Protein AF-A0AAE0S7K0-F1 (afdb_monomer_lite)

Radius of gyration: 27.23 Å; chains: 1; bounding box: 71×61×82 Å

Sequence (339 aa):
MVLPSYMATLKIGYHSNKATLKIGYHSNEAILRIGYHSNKATLKIGYHSNKATLKIVYHSNKPTIKIGYHSNKATIKIGYHSNKVTIKTGYHSNKATLKIGYHSNKATIKIGYHSNKATIKIGYHSNKATIKIGYHSNKATLKIVYHSNKPTIKIGYHSNKATIKIGYHSKKATIKTGYHSNKATLKIGYHSNKPTIKIGYHSNKATIKTGYHSNKATIKIGYHSNKATIKIGYHSNKATLRIGYHSNKATLKISYYSNKVTLRRSYHSNKTTLRRDYHSKKIPCKTGHHSNMIPKYTAKSQTSGLTVGKISLFIIITNFKTTIGDKPTEGIHKVYPPR

Structure (mmCIF, N/CA/C/O backbone):
data_AF-A0AAE0S7K0-F1
#
_entry.id   AF-A0AAE0S7K0-F1
#
loop_
_atom_site.group_PDB
_atom_site.id
_atom_site.type_symbol
_atom_site.label_atom_id
_atom_site.label_alt_id
_atom_site.label_comp_id
_atom_site.label_asym_id
_atom_site.label_entity_id
_atom_site.label_seq_id
_atom_site.pdbx_PDB_ins_code
_atom_site.Cartn_x
_atom_site.Cartn_y
_atom_site.Cartn_z
_atom_site.occupancy
_atom_site.B_iso_or_equiv
_atom_site.auth_seq_id
_atom_site.auth_comp_id
_atom_site.auth_asym_id
_atom_site.auth_atom_id
_atom_site.pdbx_PDB_model_num
ATOM 1 N N . MET A 1 1 ? -9.840 -4.133 36.678 1.00 22.72 1 MET A N 1
ATOM 2 C CA . MET A 1 1 ? -11.164 -3.667 37.140 1.00 22.72 1 MET A CA 1
ATOM 3 C C . MET A 1 1 ? -12.197 -4.261 36.192 1.00 22.72 1 MET A C 1
ATOM 5 O O . MET A 1 1 ? -12.302 -3.778 35.069 1.00 22.72 1 MET A O 1
ATOM 9 N N . VAL A 1 2 ? -12.875 -5.347 36.589 1.00 22.12 2 VAL A N 1
ATOM 10 C CA . VAL A 1 2 ? -13.682 -6.210 35.685 1.00 22.12 2 VAL A CA 1
ATOM 11 C C . VAL A 1 2 ? -12.840 -6.789 34.515 1.00 22.12 2 VAL A C 1
ATOM 13 O O . VAL A 1 2 ? -11.646 -6.501 34.401 1.00 22.12 2 VAL A O 1
ATOM 16 N N . LEU A 1 3 ? -13.434 -7.647 33.673 1.00 18.97 3 LEU A N 1
ATOM 17 C CA . LEU A 1 3 ? -12.827 -8.243 32.467 1.00 18.97 3 LEU A CA 1
ATOM 18 C C . LEU A 1 3 ? -12.903 -9.788 32.270 1.00 18.97 3 LEU A C 1
ATOM 20 O O . LEU A 1 3 ? -12.515 -10.216 31.180 1.00 18.97 3 LEU A O 1
ATOM 24 N N . PRO A 1 4 ? -13.410 -10.631 33.204 1.00 39.38 4 PRO A N 1
ATOM 25 C CA . PRO A 1 4 ? -13.596 -12.069 32.953 1.00 39.38 4 PRO A CA 1
ATOM 26 C C . PRO A 1 4 ? -12.265 -12.844 32.922 1.00 39.38 4 PRO A C 1
ATOM 28 O O . PRO A 1 4 ? -11.191 -12.266 33.076 1.00 39.38 4 PRO A O 1
ATOM 31 N N . SER A 1 5 ? -12.337 -14.164 32.713 1.00 44.47 5 SER A N 1
ATOM 32 C CA . SER A 1 5 ? -11.185 -15.076 32.739 1.00 44.47 5 SER A CA 1
ATOM 33 C C . SER A 1 5 ? -10.903 -15.658 31.351 1.00 44.47 5 SER A C 1
ATOM 35 O O . SER A 1 5 ? -11.742 -16.313 30.742 1.00 44.47 5 SER A O 1
ATOM 37 N N . TYR A 1 6 ? -9.773 -15.357 30.715 1.00 58.41 6 TYR A N 1
ATOM 38 C CA . TYR A 1 6 ? -9.401 -13.958 30.453 1.00 58.41 6 TYR A CA 1
ATOM 39 C C . TYR A 1 6 ? -9.841 -13.581 29.022 1.00 58.41 6 TYR A C 1
ATOM 41 O O . TYR A 1 6 ? -9.061 -13.096 28.200 1.00 58.41 6 TYR A O 1
ATOM 49 N N . MET A 1 7 ? -11.107 -13.893 28.722 1.00 61.00 7 MET A N 1
ATOM 50 C CA . MET A 1 7 ? -11.854 -13.570 27.503 1.00 61.00 7 MET A CA 1
ATOM 51 C C . MET A 1 7 ? -12.624 -12.254 27.669 1.00 61.00 7 MET A C 1
ATOM 53 O O . MET A 1 7 ? -13.523 -12.164 28.498 1.00 61.00 7 MET A O 1
ATOM 57 N N . ALA A 1 8 ? -12.348 -11.263 26.822 1.00 66.94 8 ALA A N 1
ATOM 58 C CA . ALA A 1 8 ? -13.075 -9.996 26.790 1.00 66.94 8 ALA A CA 1
ATOM 59 C C . ALA A 1 8 ? -13.880 -9.854 25.488 1.00 66.94 8 ALA A C 1
ATOM 61 O O . ALA A 1 8 ? -13.306 -9.641 24.418 1.00 66.94 8 ALA A O 1
ATOM 62 N N . THR A 1 9 ? -15.213 -9.896 25.563 1.00 72.44 9 THR A N 1
ATOM 63 C CA . THR A 1 9 ? -16.090 -9.525 24.436 1.00 72.44 9 THR A CA 1
ATOM 64 C C . THR A 1 9 ? -16.812 -8.220 24.740 1.00 72.44 9 THR A C 1
ATOM 66 O O . THR A 1 9 ? -17.459 -8.092 25.772 1.00 72.44 9 THR A O 1
ATOM 69 N N . LEU A 1 10 ? -16.730 -7.250 23.823 1.00 74.25 10 LEU A N 1
ATOM 70 C CA . LEU A 1 10 ? -17.415 -5.963 23.945 1.00 74.25 10 LEU A CA 1
ATOM 71 C C . LEU A 1 10 ? -18.119 -5.586 22.635 1.00 74.25 10 LEU A C 1
ATOM 73 O O . LEU A 1 10 ? -17.522 -5.605 21.552 1.00 74.25 10 LEU A O 1
ATOM 77 N N . LYS A 1 11 ? -19.389 -5.190 22.741 1.00 78.00 11 LYS A N 1
ATOM 78 C CA . LYS A 1 11 ? -20.225 -4.690 21.642 1.00 78.00 11 LYS A CA 1
ATOM 79 C C . LYS A 1 11 ? -20.741 -3.302 22.025 1.00 78.00 11 LYS A C 1
ATOM 81 O O . LYS A 1 11 ? -21.540 -3.195 22.942 1.00 78.00 11 LYS A O 1
ATOM 86 N N . ILE A 1 12 ? -20.312 -2.257 21.314 1.00 74.12 12 ILE A N 1
ATOM 87 C CA . ILE A 1 12 ? -20.825 -0.887 21.497 1.00 74.12 12 ILE A CA 1
ATOM 88 C C . ILE A 1 12 ? -21.495 -0.424 20.204 1.00 74.12 12 ILE A C 1
ATOM 90 O O . ILE A 1 12 ? -20.877 -0.435 19.135 1.00 74.12 12 ILE A O 1
ATOM 94 N N . GLY A 1 13 ? -22.751 0.001 20.316 1.00 70.81 13 GLY A N 1
ATOM 95 C CA . GLY A 1 13 ? -23.423 0.867 19.351 1.00 70.81 13 GLY A CA 1
ATOM 96 C C . GLY A 1 13 ? -23.575 2.263 19.953 1.00 70.81 13 GLY A C 1
ATOM 97 O O . GLY A 1 13 ? -23.732 2.383 21.164 1.00 70.81 13 GLY A O 1
ATOM 98 N N . TYR A 1 14 ? -23.499 3.310 19.135 1.00 65.50 14 TYR A N 1
ATOM 99 C CA . TYR A 1 14 ? -23.745 4.684 19.580 1.00 65.50 14 TYR A CA 1
ATOM 100 C C . TYR A 1 14 ? -24.294 5.539 18.435 1.00 65.50 14 TYR A C 1
ATOM 102 O O . TYR A 1 14 ? -23.747 5.521 17.324 1.00 65.50 14 TYR A O 1
ATOM 110 N N . HIS A 1 15 ? -25.316 6.336 18.742 1.00 68.50 15 HIS A N 1
ATOM 111 C CA . HIS A 1 15 ? -25.861 7.379 17.880 1.00 68.50 15 HIS A CA 1
ATOM 112 C C . HIS A 1 15 ? -25.776 8.714 18.634 1.00 68.50 15 HIS A C 1
ATOM 114 O O . HIS A 1 15 ? -26.337 8.830 19.718 1.00 68.50 15 HIS A O 1
ATOM 120 N N . SER A 1 16 ? -25.042 9.708 18.122 1.00 66.81 16 SER A N 1
ATOM 121 C CA . SER A 1 16 ? -24.996 11.052 18.733 1.00 66.81 16 SER A CA 1
ATOM 122 C C . SER A 1 16 ? -24.418 12.112 17.789 1.00 66.81 16 SER A C 1
ATOM 124 O O . SER A 1 16 ? -23.728 11.797 16.823 1.00 66.81 16 SER A O 1
ATOM 126 N N . ASN A 1 17 ? -24.612 13.403 18.074 1.00 63.59 17 ASN A N 1
ATOM 127 C CA . ASN A 1 17 ? -23.996 14.474 17.275 1.00 63.59 17 ASN A CA 1
ATOM 128 C C . ASN A 1 17 ? -22.446 14.471 17.409 1.00 63.59 17 ASN A C 1
ATOM 130 O O . ASN A 1 17 ? -21.702 14.580 16.426 1.00 63.59 17 ASN A O 1
ATOM 134 N N . LYS A 1 18 ? -21.938 14.258 18.629 1.00 72.94 18 LYS A N 1
ATOM 135 C CA . LYS A 1 18 ? -20.507 14.202 18.974 1.00 72.94 18 LYS A CA 1
ATOM 136 C C . LYS A 1 18 ? -20.253 12.984 19.864 1.00 72.94 18 LYS A C 1
ATOM 138 O O . LYS A 1 18 ? -20.875 12.851 20.911 1.00 72.94 18 LYS A O 1
ATOM 143 N N . ALA A 1 19 ? -19.316 12.124 19.474 1.00 69.31 19 ALA A N 1
ATOM 144 C CA . ALA A 1 19 ? -18.955 10.919 20.219 1.00 69.31 19 ALA A CA 1
ATOM 145 C C . ALA A 1 19 ? -17.447 10.873 20.486 1.00 69.31 19 ALA A C 1
ATOM 147 O O . ALA A 1 19 ? -16.642 11.113 19.582 1.00 69.31 19 ALA A O 1
ATOM 148 N N . THR A 1 20 ? -17.044 10.532 21.712 1.00 73.81 20 THR A N 1
ATOM 149 C CA . THR A 1 20 ? -15.649 10.206 22.041 1.00 73.81 20 THR A CA 1
ATOM 150 C C . THR A 1 20 ? -15.601 8.940 22.878 1.00 73.81 20 THR A C 1
ATOM 152 O O . THR A 1 20 ? -16.181 8.904 23.953 1.00 73.81 20 THR A O 1
ATOM 155 N N . LEU A 1 21 ? -14.873 7.929 22.406 1.00 74.06 21 LEU A N 1
ATOM 156 C CA . LEU A 1 21 ? -14.682 6.665 23.115 1.00 74.06 21 LEU A CA 1
ATOM 157 C C . LEU A 1 21 ? -13.191 6.396 23.317 1.00 74.06 21 LEU A C 1
ATOM 159 O O . LEU A 1 21 ? -12.396 6.462 22.372 1.00 74.06 21 LEU A O 1
ATOM 163 N N . LYS A 1 22 ? -12.829 6.103 24.567 1.00 77.19 22 LYS A N 1
ATOM 164 C CA . LYS A 1 22 ? -11.517 5.612 24.990 1.00 77.19 22 LYS A CA 1
ATOM 165 C C . LYS A 1 22 ? -11.706 4.168 25.455 1.00 77.19 22 LYS A C 1
ATOM 167 O O . LYS A 1 22 ? -12.572 3.913 26.279 1.00 77.19 22 LYS A O 1
ATOM 172 N N . ILE A 1 23 ? -10.915 3.248 24.921 1.00 72.62 23 ILE A N 1
ATOM 173 C CA . ILE A 1 23 ? -10.968 1.816 25.230 1.00 72.62 23 ILE A CA 1
ATOM 174 C C . ILE A 1 23 ? -9.551 1.328 25.528 1.00 72.62 23 ILE A C 1
ATOM 176 O O . ILE A 1 23 ? -8.634 1.612 24.754 1.00 72.62 23 ILE A O 1
ATOM 180 N N . GLY A 1 24 ? -9.385 0.604 26.635 1.00 69.25 24 GLY A N 1
ATOM 181 C CA . GLY A 1 24 ? -8.123 0.017 27.086 1.00 69.25 24 GLY A CA 1
ATOM 182 C C . GLY A 1 24 ? -8.401 -1.258 27.875 1.00 69.25 24 GLY A C 1
ATOM 183 O O . GLY A 1 24 ? -9.041 -1.182 28.915 1.00 69.25 24 GLY A O 1
ATOM 184 N N . TYR A 1 25 ? -7.988 -2.417 27.354 1.00 66.56 25 TYR A N 1
ATOM 185 C CA . TYR A 1 25 ? -8.241 -3.723 27.978 1.00 66.56 25 TYR A CA 1
ATOM 186 C C . TYR A 1 25 ? -6.978 -4.586 27.923 1.00 66.56 25 TYR A C 1
ATOM 188 O O . TYR A 1 25 ? -6.254 -4.582 26.917 1.00 66.56 25 TYR A O 1
ATOM 196 N N . HIS A 1 26 ? -6.783 -5.384 28.970 1.00 66.50 26 HIS A N 1
ATOM 197 C CA . HIS A 1 26 ? -5.823 -6.480 29.025 1.00 66.50 26 HIS A CA 1
ATOM 198 C C . HIS A 1 26 ? -6.592 -7.797 29.204 1.00 66.50 26 HIS A C 1
ATOM 200 O O . HIS A 1 26 ? -7.595 -7.831 29.908 1.00 66.50 26 HIS A O 1
ATOM 206 N N . SER A 1 27 ? -6.215 -8.836 28.457 1.00 65.44 27 SER A N 1
ATOM 207 C CA . SER A 1 27 ? -6.961 -10.105 28.349 1.00 65.44 27 SER A CA 1
ATOM 208 C C . SER A 1 27 ? -6.116 -11.151 27.616 1.00 65.44 27 SER A C 1
ATOM 210 O O . SER A 1 27 ? -5.218 -10.793 26.858 1.00 65.44 27 SER A O 1
ATOM 212 N N . ASN A 1 28 ? -6.419 -12.441 27.747 1.00 72.75 28 ASN A N 1
ATOM 213 C CA . ASN A 1 28 ? -5.854 -13.455 26.855 1.00 72.75 28 ASN A CA 1
ATOM 214 C C . ASN A 1 28 ? -6.446 -13.350 25.440 1.00 72.75 28 ASN A C 1
ATOM 216 O O . ASN A 1 28 ? -5.707 -13.426 24.453 1.00 72.75 28 ASN A O 1
ATOM 220 N N . GLU A 1 29 ? -7.748 -13.100 25.305 1.00 76.25 29 GLU A N 1
ATOM 221 C CA . GLU A 1 29 ? -8.367 -12.837 24.004 1.00 76.25 29 GLU A CA 1
ATOM 222 C C . GLU A 1 29 ? -9.437 -11.744 24.070 1.00 76.25 29 GLU A C 1
ATOM 224 O O . GLU A 1 29 ? -10.289 -11.749 24.951 1.00 76.25 29 GLU A O 1
ATOM 229 N N . ALA A 1 30 ? -9.386 -10.810 23.114 1.00 75.81 30 ALA A N 1
ATOM 230 C CA . ALA A 1 30 ? -10.290 -9.668 23.021 1.00 75.81 30 ALA A CA 1
ATOM 231 C C . ALA A 1 30 ? -11.062 -9.659 21.693 1.00 75.81 30 ALA A C 1
ATOM 233 O O . ALA A 1 30 ? -10.454 -9.647 20.617 1.00 75.81 30 ALA A O 1
ATOM 234 N N . ILE A 1 31 ? -12.392 -9.572 21.759 1.00 77.81 31 ILE A N 1
ATOM 235 C CA . ILE A 1 31 ? -13.284 -9.367 20.611 1.00 77.81 31 ILE A CA 1
ATOM 236 C C . ILE A 1 31 ? -14.059 -8.059 20.801 1.00 77.81 31 ILE A C 1
ATOM 238 O O . ILE A 1 31 ? -15.023 -7.989 21.560 1.00 77.81 31 ILE A O 1
ATOM 242 N N . LEU A 1 32 ? -13.674 -7.021 20.054 1.00 79.00 32 LEU A N 1
ATOM 243 C CA . LEU A 1 32 ? -14.368 -5.733 20.040 1.00 79.00 32 LEU A CA 1
ATOM 244 C C . LEU A 1 32 ? -15.175 -5.543 18.754 1.00 79.00 32 LEU A C 1
ATOM 246 O O . LEU A 1 32 ? -14.639 -5.603 17.640 1.00 79.00 32 LEU A O 1
ATOM 250 N N . ARG A 1 33 ? -16.461 -5.223 18.915 1.00 80.31 33 ARG A N 1
ATOM 251 C CA . ARG A 1 33 ? -17.380 -4.818 17.844 1.00 80.31 33 ARG A CA 1
ATOM 252 C C . ARG A 1 33 ? -17.909 -3.412 18.137 1.00 80.31 33 ARG A C 1
ATOM 254 O O . ARG A 1 33 ? -18.627 -3.217 19.109 1.00 80.31 33 ARG A O 1
ATOM 261 N N . ILE A 1 34 ? -17.576 -2.445 17.284 1.00 77.69 34 ILE A N 1
ATOM 262 C CA . ILE A 1 34 ? -18.033 -1.052 17.395 1.00 77.69 34 ILE A CA 1
ATOM 263 C C . ILE A 1 34 ? -18.847 -0.653 16.166 1.00 77.69 34 ILE A C 1
ATOM 265 O O . ILE A 1 34 ? -18.375 -0.813 15.035 1.00 77.69 34 ILE A O 1
ATOM 269 N N . GLY A 1 35 ? -20.025 -0.077 16.407 1.00 76.38 35 GLY A N 1
ATOM 270 C CA . GLY A 1 35 ? -20.821 0.682 15.445 1.00 76.38 35 GLY A CA 1
ATOM 271 C C . GLY A 1 35 ? -20.980 2.139 15.894 1.00 76.38 35 GLY A C 1
ATOM 272 O O . GLY A 1 35 ? -21.378 2.382 17.029 1.00 76.38 35 GLY A O 1
ATOM 273 N N . TYR A 1 36 ? -20.697 3.100 15.011 1.00 71.50 36 TYR A N 1
ATOM 274 C CA . TYR A 1 36 ? -20.939 4.530 15.257 1.00 71.50 36 TYR A CA 1
ATOM 275 C C . TYR A 1 36 ? -21.763 5.185 14.150 1.00 71.50 36 TYR A C 1
ATOM 277 O O . TYR A 1 36 ? -21.400 5.091 12.974 1.00 71.50 36 TYR A O 1
ATOM 285 N N . HIS A 1 37 ? -22.777 5.952 14.548 1.00 74.00 37 HIS A N 1
ATOM 286 C CA . HIS A 1 37 ? -23.418 6.969 13.720 1.00 74.00 37 HIS A CA 1
ATOM 287 C C . HIS A 1 37 ? -23.247 8.339 14.400 1.00 74.00 37 HIS A C 1
ATOM 289 O O . HIS A 1 37 ? -23.691 8.518 15.531 1.00 74.00 37 HIS A O 1
ATOM 295 N N . SER A 1 38 ? -22.528 9.288 13.782 1.00 72.00 38 SER A N 1
ATOM 296 C CA . SER A 1 38 ? -22.343 10.632 14.378 1.00 72.00 38 SER A CA 1
ATOM 297 C C . SER A 1 38 ? -21.752 11.686 13.444 1.00 72.00 38 SER A C 1
ATOM 299 O O . SER A 1 38 ? -20.945 11.374 12.568 1.00 72.00 38 SER A O 1
ATOM 301 N N . ASN A 1 39 ? -22.011 12.974 13.690 1.00 73.31 39 ASN A N 1
ATOM 302 C CA . ASN A 1 39 ? -21.337 14.045 12.945 1.00 73.31 39 ASN A CA 1
ATOM 303 C C . ASN A 1 39 ? -19.825 14.112 13.235 1.00 73.31 39 ASN A C 1
ATOM 305 O O . ASN A 1 39 ? -19.020 14.284 12.311 1.00 73.31 39 ASN A O 1
ATOM 309 N N . LYS A 1 40 ? -19.418 13.958 14.503 1.00 75.44 40 LYS A N 1
ATOM 310 C CA . LYS A 1 40 ? -18.012 14.032 14.950 1.00 75.44 40 LYS A CA 1
ATOM 311 C C . LYS A 1 40 ? -17.657 12.859 15.882 1.00 75.44 40 LYS A C 1
ATOM 313 O O . LYS A 1 40 ? -17.846 12.964 17.091 1.00 75.44 40 LYS A O 1
ATOM 318 N N . ALA A 1 41 ? -17.080 11.781 15.341 1.00 77.62 41 ALA A N 1
ATOM 319 C CA . ALA A 1 41 ? -16.538 10.664 16.130 1.00 77.62 41 ALA A CA 1
ATOM 320 C C . ALA A 1 41 ? -15.035 10.815 16.442 1.00 77.62 41 ALA A C 1
ATOM 322 O O . ALA A 1 41 ? -14.232 11.068 15.539 1.00 77.62 41 ALA A O 1
ATOM 323 N N . THR A 1 42 ? -14.626 10.547 17.685 1.00 81.50 42 THR A N 1
ATOM 324 C CA . THR A 1 42 ? -13.227 10.277 18.063 1.00 81.50 42 THR A CA 1
ATOM 325 C C . THR A 1 42 ? -13.111 8.933 18.775 1.00 81.50 42 THR A C 1
ATOM 327 O O . THR A 1 42 ? -13.617 8.765 19.878 1.00 81.50 42 THR A O 1
ATOM 330 N N . LEU A 1 43 ? -12.389 7.987 18.176 1.00 81.75 43 LEU A N 1
ATOM 331 C CA . LEU A 1 43 ? -12.155 6.658 18.741 1.00 81.75 43 LEU A CA 1
ATOM 332 C C . LEU A 1 43 ? -10.671 6.480 19.087 1.00 81.75 43 LEU A C 1
ATOM 334 O O . LEU A 1 43 ? -9.808 6.598 18.212 1.00 81.75 43 LEU A O 1
ATOM 338 N N . LYS A 1 44 ? -10.375 6.194 20.358 1.00 83.25 44 LYS A N 1
ATOM 339 C CA . LYS A 1 44 ? -9.047 5.816 20.861 1.00 83.25 44 LYS A CA 1
ATOM 340 C C . LYS A 1 44 ? -9.126 4.403 21.441 1.00 83.25 44 LYS A C 1
ATOM 342 O O . LYS A 1 44 ? -9.899 4.172 22.363 1.00 83.25 44 LYS A O 1
ATOM 347 N N . ILE A 1 45 ? -8.325 3.483 20.914 1.00 79.25 45 ILE A N 1
ATOM 348 C CA . ILE A 1 45 ? -8.273 2.078 21.342 1.00 79.25 45 ILE A CA 1
ATOM 349 C C . ILE A 1 45 ? -6.826 1.694 21.659 1.00 79.25 45 ILE A C 1
ATOM 351 O O . ILE A 1 45 ? -5.946 1.906 20.821 1.00 79.25 45 ILE A O 1
ATOM 355 N N . GLY A 1 46 ? -6.613 1.096 22.830 1.00 78.06 46 GLY A N 1
ATOM 356 C CA . GLY A 1 46 ? -5.417 0.356 23.222 1.00 78.06 46 GLY A CA 1
ATOM 357 C C . GLY A 1 46 ? -5.780 -1.081 23.610 1.00 78.06 46 GLY A C 1
ATOM 358 O O . GLY A 1 46 ? -6.800 -1.298 24.259 1.00 78.06 46 GLY A O 1
ATOM 359 N N . TYR A 1 47 ? -4.956 -2.058 23.227 1.00 73.06 47 TYR A N 1
ATOM 360 C CA . TYR A 1 47 ? -5.115 -3.458 23.641 1.00 73.06 47 TYR A CA 1
ATOM 361 C C . TYR A 1 47 ? -3.775 -4.143 23.893 1.00 73.06 47 TYR A C 1
ATOM 363 O O . TYR A 1 47 ? -2.842 -3.995 23.097 1.00 73.06 47 TYR A O 1
ATOM 371 N N . HIS A 1 48 ? -3.730 -4.977 24.931 1.00 74.56 48 HIS A N 1
ATOM 372 C CA . HIS A 1 48 ? -2.673 -5.963 25.117 1.00 74.56 48 HIS A CA 1
ATOM 373 C C . HIS A 1 48 ? -3.291 -7.347 25.344 1.00 74.56 48 HIS A C 1
ATOM 375 O O . HIS A 1 48 ? -3.971 -7.553 26.349 1.00 74.56 48 HIS A O 1
ATOM 381 N N . SER A 1 49 ? -3.107 -8.276 24.398 1.00 73.38 49 SER A N 1
ATOM 382 C CA . SER A 1 49 ? -3.692 -9.621 24.499 1.00 73.38 49 SER A CA 1
ATOM 383 C C . SER A 1 49 ? -3.001 -10.691 23.656 1.00 73.38 49 SER A C 1
ATOM 385 O O . SER A 1 49 ? -2.341 -10.395 22.661 1.00 73.38 49 SER A O 1
ATOM 387 N N . ASN A 1 50 ? -3.184 -11.970 23.990 1.00 78.81 50 ASN A N 1
ATOM 388 C CA . ASN A 1 50 ? -2.659 -13.067 23.170 1.00 78.81 50 ASN A CA 1
ATOM 389 C C . ASN A 1 50 ? -3.374 -13.171 21.803 1.00 78.81 50 ASN A C 1
ATOM 391 O O . ASN A 1 50 ? -2.725 -13.378 20.769 1.00 78.81 50 ASN A O 1
ATOM 395 N N . LYS A 1 51 ? -4.694 -12.949 21.765 1.00 80.44 51 LYS A N 1
ATOM 396 C CA . LYS A 1 51 ? -5.504 -12.845 20.538 1.00 80.44 51 LYS A CA 1
ATOM 397 C C . LYS A 1 51 ? -6.348 -11.556 20.543 1.00 80.44 51 LYS A C 1
ATOM 399 O O . LYS A 1 51 ? -6.933 -11.190 21.557 1.00 80.44 51 LYS A O 1
ATOM 404 N N . ALA A 1 52 ? -6.417 -10.845 19.419 1.00 81.00 52 ALA A N 1
ATOM 405 C CA . ALA A 1 52 ? -7.189 -9.606 19.276 1.00 81.00 52 ALA A CA 1
ATOM 406 C C . ALA A 1 52 ? -7.995 -9.586 17.967 1.00 81.00 52 ALA A C 1
ATOM 408 O O . ALA A 1 52 ? -7.427 -9.645 16.873 1.00 81.00 52 ALA A O 1
ATOM 409 N N . THR A 1 53 ? -9.314 -9.426 18.060 1.00 84.00 53 THR A N 1
ATOM 410 C CA . THR A 1 53 ? -10.205 -9.202 16.915 1.00 84.00 53 THR A CA 1
ATOM 411 C C . THR A 1 53 ? -10.975 -7.899 17.090 1.00 84.00 53 THR A C 1
ATOM 413 O O . THR A 1 53 ? -11.778 -7.748 18.003 1.00 84.00 53 THR A O 1
ATOM 416 N N . LEU A 1 54 ? -10.770 -6.963 16.165 1.00 84.25 54 LEU A N 1
ATOM 417 C CA . LEU A 1 54 ? -11.395 -5.642 16.175 1.00 84.25 54 LEU A CA 1
ATOM 418 C C . LEU A 1 54 ? -12.205 -5.426 14.895 1.00 84.25 54 LEU A C 1
ATOM 420 O O . LEU A 1 54 ? -11.635 -5.336 13.804 1.00 84.25 54 LEU A O 1
ATOM 424 N N . LYS A 1 55 ? -13.532 -5.310 15.019 1.00 87.56 55 LYS A N 1
ATOM 425 C CA . LYS A 1 55 ? -14.440 -4.898 13.936 1.00 87.56 55 LYS A CA 1
ATOM 426 C C . LYS A 1 55 ? -15.012 -3.517 14.256 1.00 87.56 55 LYS A C 1
ATOM 428 O O . LYS A 1 55 ? -15.810 -3.376 15.175 1.00 87.56 55 LYS A O 1
ATOM 433 N N . ILE A 1 56 ? -14.634 -2.520 13.463 1.00 83.88 56 ILE A N 1
ATOM 434 C CA . ILE A 1 56 ? -15.148 -1.149 13.541 1.00 83.88 56 ILE A CA 1
ATOM 435 C C . ILE A 1 56 ? -15.953 -0.851 12.275 1.00 83.88 56 ILE A C 1
ATOM 437 O O . ILE A 1 56 ? -15.446 -1.028 11.163 1.00 83.88 56 ILE A O 1
ATOM 441 N N . VAL A 1 57 ? -17.180 -0.363 12.450 1.00 82.31 57 VAL A N 1
ATOM 442 C CA . VAL A 1 57 ? -18.028 0.184 11.385 1.00 82.31 57 VAL A CA 1
ATOM 443 C C . VAL A 1 57 ? -18.487 1.584 11.789 1.00 82.31 57 VAL A C 1
ATOM 445 O O . VAL A 1 57 ? -18.900 1.783 12.930 1.00 82.31 57 VAL A O 1
ATOM 448 N N . TYR A 1 58 ? -18.411 2.565 10.887 1.00 79.19 58 TYR A N 1
ATOM 449 C CA . TYR A 1 58 ? -18.965 3.896 11.153 1.00 79.19 58 TYR A CA 1
ATOM 450 C C . TYR A 1 58 ? -19.521 4.602 9.919 1.00 79.19 58 TYR A C 1
ATOM 452 O O . TYR A 1 58 ? -18.931 4.575 8.835 1.00 79.19 58 TYR A O 1
ATOM 460 N N . HIS A 1 59 ? -20.625 5.307 10.143 1.00 79.69 59 HIS A N 1
ATOM 461 C CA . HIS A 1 59 ? -21.127 6.365 9.283 1.00 79.69 59 HIS A CA 1
ATOM 462 C C . HIS A 1 59 ? -20.899 7.688 10.026 1.00 79.69 59 HIS A C 1
ATOM 464 O O . HIS A 1 59 ? -21.451 7.902 11.105 1.00 79.69 59 HIS A O 1
ATOM 470 N N . SER A 1 60 ? -20.007 8.551 9.530 1.00 77.50 60 SER A N 1
ATOM 471 C CA . SER A 1 60 ? -19.694 9.792 10.251 1.00 77.50 60 SER A CA 1
ATOM 472 C C . SER A 1 60 ? -19.127 10.893 9.369 1.00 77.50 60 SER A C 1
ATOM 474 O O . SER A 1 60 ? -18.269 10.644 8.525 1.00 77.50 60 SER A O 1
ATOM 476 N N . ASN A 1 61 ? -19.533 12.142 9.607 1.00 79.00 61 ASN A N 1
ATOM 477 C CA . ASN A 1 61 ? -19.066 13.277 8.812 1.00 79.00 61 ASN A CA 1
ATOM 478 C C . ASN A 1 61 ? -17.561 13.561 8.996 1.00 79.00 61 ASN A C 1
ATOM 480 O O . ASN A 1 61 ? -16.845 13.730 8.001 1.00 79.00 61 ASN A O 1
ATOM 484 N N . LYS A 1 62 ? -17.059 13.612 10.241 1.00 83.88 62 LYS A N 1
ATOM 485 C CA . LYS A 1 62 ? -15.663 14.001 10.563 1.00 83.88 62 LYS A CA 1
ATOM 486 C C . LYS A 1 62 ? -14.917 13.021 11.518 1.00 83.88 62 LYS A C 1
ATOM 488 O O . LYS A 1 62 ? -14.363 13.473 12.522 1.00 83.88 62 LYS A O 1
ATOM 493 N N . PRO A 1 63 ? -14.872 11.697 11.248 1.00 81.94 63 PRO A N 1
ATOM 494 C CA . PRO A 1 63 ? -14.316 10.684 12.154 1.00 81.94 63 PRO A CA 1
ATOM 495 C C . PRO A 1 63 ? -12.781 10.688 12.269 1.00 81.94 63 PRO A C 1
ATOM 497 O O . PRO A 1 63 ? -12.050 10.695 11.271 1.00 81.94 63 PRO A O 1
ATOM 500 N N . THR A 1 64 ? -12.282 10.575 13.503 1.00 86.44 64 THR A N 1
ATOM 501 C CA . THR A 1 64 ? -10.858 10.392 13.829 1.00 86.44 64 THR A CA 1
ATOM 502 C C . THR A 1 64 ? -10.639 9.120 14.644 1.00 86.44 64 THR A C 1
ATOM 504 O O . THR A 1 64 ? -11.216 8.956 15.714 1.00 86.44 64 THR A O 1
ATOM 507 N N . ILE A 1 65 ? -9.758 8.236 14.173 1.00 85.94 65 ILE A N 1
ATOM 508 C CA . ILE A 1 65 ? -9.464 6.944 14.805 1.00 85.94 65 ILE A CA 1
ATOM 509 C C . ILE A 1 65 ? -7.971 6.819 15.115 1.00 85.94 65 ILE A C 1
ATOM 511 O O . ILE A 1 65 ? -7.121 7.033 14.245 1.00 85.94 65 ILE A O 1
ATOM 515 N N . LYS A 1 66 ? -7.661 6.432 16.355 1.00 88.94 66 LYS A N 1
ATOM 516 C CA . LYS A 1 66 ? -6.336 6.013 16.824 1.00 88.94 66 LYS A CA 1
ATOM 517 C C . LYS A 1 66 ? -6.451 4.605 17.418 1.00 88.94 66 LYS A C 1
ATOM 519 O O . LYS A 1 66 ? -7.194 4.422 18.376 1.00 88.94 66 LYS A O 1
ATOM 524 N N . ILE A 1 67 ? -5.722 3.635 16.869 1.00 84.50 67 ILE A N 1
ATOM 525 C CA . ILE A 1 67 ? -5.658 2.262 17.400 1.00 84.50 67 ILE A CA 1
ATOM 526 C C . ILE A 1 67 ? -4.194 1.897 17.661 1.00 84.50 67 ILE A C 1
ATOM 528 O O . ILE A 1 67 ? -3.367 2.001 16.751 1.00 84.50 67 ILE A O 1
ATOM 532 N N . GLY A 1 68 ? -3.897 1.468 18.885 1.00 83.62 68 GLY A N 1
ATOM 533 C CA . GLY A 1 68 ? -2.650 0.822 19.287 1.00 83.62 68 GLY A CA 1
ATOM 534 C C . GLY A 1 68 ? -2.929 -0.594 19.790 1.00 83.62 68 GLY A C 1
ATOM 535 O O . GLY A 1 68 ? -3.936 -0.803 20.463 1.00 83.62 68 GLY A O 1
ATOM 536 N N . TYR A 1 69 ? -2.071 -1.568 19.481 1.00 76.94 69 TYR A N 1
ATOM 537 C CA . TYR A 1 69 ? -2.119 -2.872 20.153 1.00 76.94 69 TYR A CA 1
ATOM 538 C C . TYR A 1 69 ? -0.767 -3.599 20.183 1.00 76.94 69 TYR A C 1
ATOM 540 O O . TYR A 1 69 ? 0.044 -3.469 19.259 1.00 76.94 69 TYR A O 1
ATOM 548 N N . HIS A 1 70 ? -0.570 -4.405 21.228 1.00 80.19 70 HIS A N 1
ATOM 549 C CA . HIS A 1 70 ? 0.499 -5.397 21.338 1.00 80.19 70 HIS A CA 1
ATOM 550 C C . HIS A 1 70 ? -0.132 -6.784 21.512 1.00 80.19 70 HIS A C 1
ATOM 552 O O . HIS A 1 70 ? -0.814 -7.022 22.510 1.00 80.19 70 HIS A O 1
ATOM 558 N N . SER A 1 71 ? 0.081 -7.711 20.570 1.00 79.81 71 SER A N 1
ATOM 559 C CA . SER A 1 71 ? -0.586 -9.024 20.638 1.00 79.81 71 SER A CA 1
ATOM 560 C C . SER A 1 71 ? 0.080 -10.153 19.860 1.00 79.81 71 SER A C 1
ATOM 562 O O . SER A 1 71 ? 0.558 -9.929 18.748 1.00 79.81 71 SER A O 1
ATOM 564 N N . ASN A 1 72 ? -0.033 -11.399 20.321 1.00 83.94 72 ASN A N 1
ATOM 565 C CA . ASN A 1 72 ? 0.477 -12.551 19.569 1.00 83.94 72 ASN A CA 1
ATOM 566 C C . ASN A 1 72 ? -0.239 -12.757 18.210 1.00 83.94 72 ASN A C 1
ATOM 568 O O . ASN A 1 72 ? 0.419 -12.954 17.181 1.00 83.94 72 ASN A O 1
ATOM 572 N N . LYS A 1 73 ? -1.574 -12.642 18.159 1.00 85.62 73 LYS A N 1
ATOM 573 C CA . LYS A 1 73 ? -2.376 -12.705 16.916 1.00 85.62 73 LYS A CA 1
ATOM 574 C C . LYS A 1 73 ? -3.387 -11.551 16.865 1.00 85.62 73 LYS A C 1
ATOM 576 O O . LYS A 1 73 ? -4.193 -11.425 17.776 1.00 85.62 73 LYS A O 1
ATOM 581 N N . ALA A 1 74 ? -3.421 -10.777 15.777 1.00 85.75 74 ALA A N 1
ATOM 582 C CA . ALA A 1 74 ? -4.381 -9.685 15.589 1.00 85.75 74 ALA A CA 1
ATOM 583 C C . ALA A 1 74 ? -5.091 -9.689 14.231 1.00 85.75 74 ALA A C 1
ATOM 585 O O . ALA A 1 74 ? -4.463 -9.841 13.179 1.00 85.75 74 ALA A O 1
ATOM 586 N N . THR A 1 75 ? -6.394 -9.402 14.257 1.00 89.50 75 THR A N 1
ATOM 587 C CA . THR A 1 75 ? -7.224 -9.124 13.080 1.00 89.50 75 THR A CA 1
ATOM 588 C C . THR A 1 75 ? -8.026 -7.839 13.271 1.00 89.50 75 THR A C 1
ATOM 590 O O . THR A 1 75 ? -8.985 -7.801 14.037 1.00 89.50 75 THR A O 1
ATOM 593 N N . ILE A 1 76 ? -7.698 -6.802 12.501 1.00 88.06 76 ILE A N 1
ATOM 594 C CA . ILE A 1 76 ? -8.482 -5.568 12.403 1.00 88.06 76 ILE A CA 1
ATOM 595 C C . ILE A 1 76 ? -9.293 -5.549 11.099 1.00 88.06 76 ILE A C 1
ATOM 597 O O . ILE A 1 76 ? -8.764 -5.783 10.008 1.00 88.06 76 ILE A O 1
ATOM 601 N N . LYS A 1 77 ? -10.577 -5.197 11.210 1.00 92.12 77 LYS A N 1
ATOM 602 C CA . LYS A 1 77 ? -11.503 -4.894 10.111 1.00 92.12 77 LYS A CA 1
ATOM 603 C C . LYS A 1 77 ? -12.112 -3.504 10.362 1.00 92.12 77 LYS A C 1
ATOM 605 O O . LYS A 1 77 ? -12.856 -3.342 11.325 1.00 92.12 77 LYS A O 1
ATOM 610 N N . ILE A 1 78 ? -11.816 -2.519 9.512 1.00 89.50 78 ILE A N 1
ATOM 611 C CA . ILE A 1 78 ? -12.398 -1.163 9.569 1.00 89.50 78 ILE A CA 1
ATOM 612 C C . ILE A 1 78 ? -13.202 -0.913 8.287 1.00 89.50 78 ILE A C 1
ATOM 614 O O . ILE A 1 78 ? -12.636 -0.975 7.194 1.00 89.50 78 ILE A O 1
ATOM 618 N N . GLY A 1 79 ? -14.498 -0.630 8.413 1.00 89.75 79 GLY A N 1
ATOM 619 C CA . GLY A 1 79 ? -15.387 -0.257 7.306 1.00 89.75 79 GLY A CA 1
ATOM 620 C C . GLY A 1 79 ? -16.043 1.098 7.559 1.00 89.75 79 GLY A C 1
ATOM 621 O O . GLY A 1 79 ? -16.503 1.325 8.676 1.00 89.75 79 GLY A O 1
ATOM 622 N N . TYR A 1 80 ? -16.085 2.007 6.578 1.00 84.62 80 TYR A N 1
ATOM 623 C CA . TYR A 1 80 ? -16.737 3.306 6.798 1.00 84.62 80 TYR A CA 1
ATOM 624 C C . TYR A 1 80 ? -17.197 4.084 5.563 1.00 84.62 80 TYR A C 1
ATOM 626 O O . TYR A 1 80 ? -16.619 3.993 4.476 1.00 84.62 80 TYR A O 1
ATOM 634 N N . HIS A 1 81 ? -18.188 4.942 5.810 1.00 87.25 81 HIS A N 1
ATOM 635 C CA . HIS A 1 81 ? -18.606 6.042 4.947 1.00 87.25 81 HIS A CA 1
ATOM 636 C C . HIS A 1 81 ? -18.381 7.370 5.695 1.00 87.25 81 HIS A C 1
ATOM 638 O O . HIS A 1 81 ? -18.719 7.478 6.877 1.00 87.25 81 HIS A O 1
ATOM 644 N N . SER A 1 82 ? -17.753 8.368 5.057 1.00 86.56 82 SER A N 1
ATOM 645 C CA . SER A 1 82 ? -17.454 9.649 5.728 1.00 86.56 82 SER A CA 1
ATOM 646 C C . SER A 1 82 ? -17.101 10.810 4.802 1.00 86.56 82 SER A C 1
ATOM 648 O O . SER A 1 82 ? -16.447 10.616 3.781 1.00 86.56 82 SER A O 1
ATOM 650 N N . ASN A 1 83 ? -17.386 12.049 5.209 1.00 87.00 83 ASN A N 1
ATOM 651 C CA . ASN A 1 83 ? -16.905 13.220 4.472 1.00 87.00 83 ASN A CA 1
ATOM 652 C C . ASN A 1 83 ? -15.386 13.437 4.646 1.00 87.00 83 ASN A C 1
ATOM 654 O O . ASN A 1 83 ? -14.652 13.551 3.658 1.00 87.00 83 ASN A O 1
ATOM 658 N N . LYS A 1 84 ? -14.876 13.444 5.887 1.00 89.12 84 LYS A N 1
ATOM 659 C CA . LYS A 1 84 ? -13.444 13.643 6.189 1.00 89.12 84 LYS A CA 1
ATOM 660 C C . LYS A 1 84 ? -12.960 12.714 7.304 1.00 89.12 84 LYS A C 1
ATOM 662 O O . LYS A 1 84 ? -13.272 12.937 8.467 1.00 89.12 84 LYS A O 1
ATOM 667 N N . VAL A 1 85 ? -12.105 11.748 6.970 1.00 88.12 85 VAL A N 1
ATOM 668 C CA . VAL A 1 85 ? -11.556 10.763 7.921 1.00 88.12 85 VAL A CA 1
ATOM 669 C C . VAL A 1 85 ? -10.072 10.988 8.230 1.00 88.12 85 VAL A C 1
ATOM 671 O O . VAL A 1 85 ? -9.281 11.374 7.360 1.00 88.12 85 VAL A O 1
ATOM 674 N N . THR A 1 86 ? -9.661 10.661 9.458 1.00 92.06 86 THR A N 1
ATOM 675 C CA . THR A 1 86 ? -8.254 10.385 9.795 1.00 92.06 86 THR A CA 1
ATOM 676 C C . THR A 1 86 ? -8.117 9.072 10.564 1.00 92.06 86 THR A C 1
ATOM 678 O O . THR A 1 86 ? -8.628 8.956 11.672 1.00 92.06 86 THR A O 1
ATOM 681 N N . ILE A 1 87 ? -7.367 8.109 10.019 1.00 90.19 87 ILE A N 1
ATOM 682 C CA . ILE A 1 87 ? -6.974 6.868 10.709 1.00 90.19 87 ILE A CA 1
ATOM 683 C C . ILE A 1 87 ? -5.476 6.911 11.028 1.00 90.19 87 ILE A C 1
ATOM 685 O O . ILE A 1 87 ? -4.647 7.183 10.153 1.00 90.19 87 ILE A O 1
ATOM 689 N N . LYS A 1 88 ? -5.126 6.577 12.272 1.00 92.69 88 LYS A N 1
ATOM 690 C CA . LYS A 1 88 ? -3.772 6.214 12.706 1.00 92.69 88 LYS A CA 1
ATOM 691 C C . LYS A 1 88 ? -3.821 4.827 13.357 1.00 92.69 88 LYS A C 1
ATOM 693 O O . LYS A 1 88 ? -4.553 4.650 14.328 1.00 92.69 88 LYS A O 1
ATOM 698 N N . THR A 1 89 ? -3.039 3.869 12.865 1.00 87.56 89 THR A N 1
ATOM 699 C CA . THR A 1 89 ? -2.875 2.548 13.504 1.00 87.56 89 THR A CA 1
ATOM 700 C C . THR A 1 89 ? -1.398 2.237 13.728 1.00 87.56 89 THR A C 1
ATOM 702 O O . THR A 1 89 ? -0.623 2.292 12.769 1.00 87.56 89 THR A O 1
ATOM 705 N N . GLY A 1 90 ? -1.026 1.893 14.960 1.00 85.94 90 GLY A N 1
ATOM 706 C CA . GLY A 1 90 ? 0.297 1.383 15.334 1.00 85.94 90 GLY A CA 1
ATOM 707 C C . GLY A 1 90 ? 0.165 -0.002 15.962 1.00 85.94 90 GLY A C 1
ATOM 708 O O . GLY A 1 90 ? -0.773 -0.209 16.728 1.00 85.94 90 GLY A O 1
ATOM 709 N N . TYR A 1 91 ? 1.039 -0.959 15.639 1.00 80.75 91 TYR A N 1
ATOM 710 C CA . TYR A 1 91 ? 0.970 -2.280 16.276 1.00 80.75 91 TYR A CA 1
ATOM 711 C C . TYR A 1 91 ? 2.266 -3.093 16.294 1.00 80.75 91 TYR A C 1
ATOM 713 O O . TYR A 1 91 ? 3.056 -3.059 15.347 1.00 80.75 91 TYR A O 1
ATOM 721 N N . HIS A 1 92 ? 2.421 -3.878 17.363 1.00 84.38 92 HIS A N 1
ATOM 722 C CA . HIS A 1 92 ? 3.449 -4.905 17.529 1.00 84.38 92 HIS A CA 1
ATOM 723 C C . HIS A 1 92 ? 2.770 -6.281 17.630 1.00 84.38 92 HIS A C 1
ATOM 725 O O . HIS A 1 92 ? 1.824 -6.444 18.403 1.00 84.38 92 HIS A O 1
ATOM 731 N N . SER A 1 93 ? 3.178 -7.270 16.823 1.00 84.19 93 SER A N 1
ATOM 732 C CA . SER A 1 93 ? 2.532 -8.598 16.870 1.00 84.19 93 SER A CA 1
ATOM 733 C C . SER A 1 93 ? 3.271 -9.730 16.161 1.00 84.19 93 SER A C 1
ATOM 735 O O . SER A 1 93 ? 3.904 -9.524 15.128 1.00 84.19 93 SER A O 1
ATOM 737 N N . ASN A 1 94 ? 3.084 -10.972 16.609 1.00 87.75 94 ASN A N 1
ATOM 738 C CA . ASN A 1 94 ? 3.607 -12.129 15.877 1.00 87.75 94 ASN A CA 1
ATOM 739 C C . ASN A 1 94 ? 2.867 -12.367 14.541 1.00 87.75 94 ASN A C 1
ATOM 741 O O . ASN A 1 94 ? 3.499 -12.666 13.520 1.00 87.75 94 ASN A O 1
ATOM 745 N N . LYS A 1 95 ? 1.538 -12.183 14.504 1.00 89.81 95 LYS A N 1
ATOM 746 C CA . LYS A 1 95 ? 0.714 -12.276 13.281 1.00 89.81 95 LYS A CA 1
ATOM 747 C C . LYS A 1 95 ? -0.314 -11.132 13.209 1.00 89.81 95 LYS A C 1
ATOM 749 O O . LYS A 1 95 ? -1.255 -11.12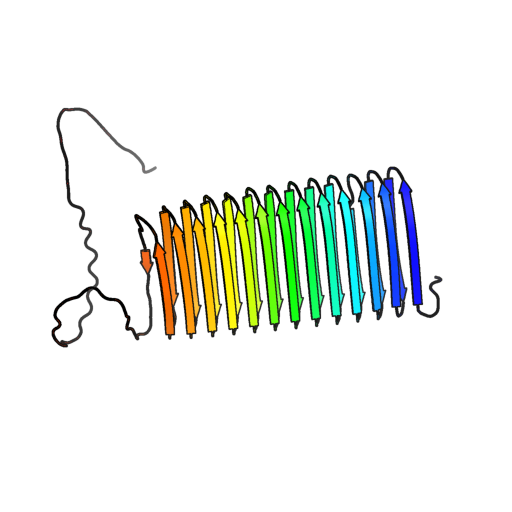9 13.994 1.00 89.81 95 LYS A O 1
ATOM 754 N N . ALA A 1 96 ? -0.196 -10.222 12.236 1.00 88.94 96 ALA A N 1
ATOM 755 C CA . ALA A 1 96 ? -1.153 -9.132 11.986 1.00 88.94 96 ALA A CA 1
ATOM 756 C C . ALA A 1 96 ? -1.942 -9.298 10.677 1.00 88.94 96 ALA A C 1
ATOM 758 O O . ALA A 1 96 ? -1.372 -9.528 9.607 1.00 88.94 96 ALA A O 1
ATOM 759 N N . THR A 1 97 ? -3.251 -9.050 10.730 1.00 92.25 97 THR A N 1
ATOM 760 C CA . THR A 1 97 ? -4.098 -8.812 9.552 1.00 92.25 97 THR A CA 1
ATOM 761 C C . THR A 1 97 ? -4.873 -7.508 9.706 1.00 92.25 97 THR A C 1
ATOM 763 O O . THR A 1 97 ? -5.659 -7.367 10.636 1.00 92.25 97 THR A O 1
ATOM 766 N N . LEU A 1 98 ? -4.717 -6.580 8.759 1.00 92.00 98 LEU A N 1
ATOM 767 C CA . LEU A 1 98 ? -5.490 -5.336 8.686 1.00 92.00 98 LEU A CA 1
ATOM 768 C C . LEU A 1 98 ? -6.283 -5.286 7.374 1.00 92.00 98 LEU A C 1
ATOM 770 O O . LEU A 1 98 ? -5.711 -5.339 6.282 1.00 92.00 98 LEU A O 1
ATOM 774 N N . LYS A 1 99 ? -7.606 -5.151 7.481 1.00 95.38 99 LYS A N 1
ATOM 775 C CA . LYS A 1 99 ? -8.519 -4.878 6.365 1.00 95.38 99 LYS A CA 1
ATOM 776 C C . LYS A 1 99 ? -9.161 -3.502 6.575 1.00 95.38 99 LYS A C 1
ATOM 778 O O . LYS A 1 99 ? -9.806 -3.296 7.600 1.00 95.38 99 LYS A O 1
ATOM 783 N N . ILE A 1 100 ? -9.012 -2.588 5.616 1.00 93.44 100 ILE A N 1
ATOM 784 C CA . ILE A 1 100 ? -9.722 -1.297 5.594 1.00 93.44 100 ILE A CA 1
ATOM 785 C C . ILE A 1 100 ? -10.514 -1.184 4.285 1.00 93.44 100 ILE A C 1
ATOM 787 O O . ILE A 1 100 ? -9.928 -1.310 3.209 1.00 93.44 100 ILE A O 1
ATOM 791 N N . GLY A 1 101 ? -11.821 -0.939 4.376 1.00 93.94 101 GLY A N 1
ATOM 792 C CA . GLY A 1 101 ? -12.706 -0.647 3.242 1.00 93.94 101 GLY A CA 1
ATOM 793 C C . GLY A 1 101 ? -13.411 0.694 3.443 1.00 93.94 101 GLY A C 1
ATOM 794 O O . GLY A 1 101 ? -13.949 0.909 4.528 1.00 93.94 101 GLY A O 1
ATOM 795 N N . TYR A 1 102 ? -13.400 1.607 2.462 1.00 91.00 102 TYR A N 1
ATOM 796 C CA . TYR A 1 102 ? -14.059 2.906 2.657 1.00 91.00 102 TYR A CA 1
ATOM 797 C C . TYR A 1 102 ? -14.537 3.672 1.423 1.00 91.00 102 TYR A C 1
ATOM 799 O O . TYR A 1 102 ? -13.943 3.606 0.346 1.00 91.00 102 TYR A O 1
ATOM 807 N N . HIS A 1 103 ? -15.557 4.501 1.654 1.00 91.31 103 HIS A N 1
ATOM 808 C CA . HIS A 1 103 ? -15.974 5.597 0.782 1.00 91.31 103 HIS A CA 1
ATOM 809 C C . HIS A 1 103 ? -15.760 6.937 1.510 1.00 91.31 103 HIS A C 1
ATOM 811 O O . HIS A 1 103 ? -16.145 7.073 2.675 1.00 91.31 103 HIS A O 1
ATOM 817 N N . SER A 1 104 ? -15.123 7.931 0.871 1.00 90.69 104 SER A N 1
ATOM 818 C CA . SER A 1 104 ? -15.010 9.273 1.477 1.00 90.69 104 SER A CA 1
ATOM 819 C C . SER A 1 104 ? -14.647 10.422 0.538 1.00 90.69 104 SER A C 1
ATOM 821 O O . SER A 1 104 ? -13.938 10.233 -0.448 1.00 90.69 104 SER A O 1
ATOM 823 N N . ASN A 1 105 ? -14.996 11.656 0.910 1.00 90.94 105 ASN A N 1
ATOM 824 C CA . ASN A 1 105 ? -14.512 12.839 0.192 1.00 90.94 105 ASN A CA 1
ATOM 825 C C . ASN A 1 105 ? -13.010 13.107 0.437 1.00 90.94 105 ASN A C 1
ATOM 827 O O . ASN A 1 105 ? -12.249 13.307 -0.518 1.00 90.94 105 ASN A O 1
ATOM 831 N N . LYS A 1 106 ? -12.540 13.058 1.694 1.00 92.88 106 LYS A N 1
ATOM 832 C CA . LYS A 1 106 ? -11.113 13.222 2.040 1.00 92.88 106 LYS A CA 1
ATOM 833 C C . LYS A 1 106 ? -10.641 12.214 3.091 1.00 92.88 106 LYS A C 1
ATOM 835 O O . LYS A 1 106 ? -11.065 12.280 4.242 1.00 92.88 106 LYS A O 1
ATOM 840 N N . ALA A 1 107 ? -9.672 11.370 2.732 1.00 93.31 107 ALA A N 1
ATOM 841 C CA . ALA A 1 107 ? -9.070 10.392 3.637 1.00 93.31 107 ALA A CA 1
ATOM 842 C C . ALA A 1 107 ? -7.584 10.623 3.914 1.00 93.31 107 ALA A C 1
ATOM 844 O O . ALA A 1 107 ? -6.787 10.845 3.001 1.00 93.31 107 ALA A O 1
ATOM 845 N N . THR A 1 108 ? -7.199 10.493 5.187 1.00 96.00 108 THR A N 1
ATOM 846 C CA . THR A 1 108 ? -5.798 10.361 5.612 1.00 96.00 108 THR A CA 1
ATOM 847 C C . THR A 1 108 ? -5.622 9.098 6.448 1.00 96.00 108 THR A C 1
ATOM 849 O O . THR A 1 108 ? -6.232 8.966 7.505 1.00 96.00 108 THR A O 1
ATOM 852 N N . ILE A 1 109 ? -4.761 8.186 5.998 1.00 94.81 109 ILE A N 1
ATOM 853 C CA . ILE A 1 109 ? -4.443 6.933 6.691 1.00 94.81 109 ILE A CA 1
ATOM 854 C C . ILE A 1 109 ? -2.938 6.885 6.964 1.00 94.81 109 ILE A C 1
ATOM 856 O O . ILE A 1 109 ? -2.126 7.029 6.046 1.00 94.81 109 ILE A O 1
ATOM 860 N N . LYS A 1 110 ? -2.563 6.665 8.227 1.00 96.12 110 LYS A N 1
ATOM 861 C CA . LYS A 1 110 ? -1.196 6.336 8.653 1.00 96.12 110 LYS A CA 1
ATOM 862 C C . LYS A 1 110 ? -1.203 4.957 9.317 1.00 96.12 110 LYS A C 1
ATOM 864 O O . LYS A 1 110 ? -1.894 4.777 10.316 1.00 96.12 110 LYS A O 1
ATOM 869 N N . ILE A 1 111 ? -0.430 4.019 8.781 1.00 92.75 111 ILE A N 1
ATOM 870 C CA . ILE A 1 111 ? -0.247 2.672 9.336 1.00 92.75 111 ILE A CA 1
ATOM 871 C C . ILE A 1 111 ? 1.244 2.467 9.626 1.00 92.75 111 ILE A C 1
ATOM 873 O O . ILE A 1 111 ? 2.068 2.663 8.731 1.00 92.75 111 ILE A O 1
ATOM 877 N N . GLY A 1 112 ? 1.576 2.079 10.855 1.00 90.25 112 GLY A N 1
ATOM 878 C CA . GLY A 1 112 ? 2.912 1.650 11.273 1.00 90.25 112 GLY A CA 1
ATOM 879 C C . GLY A 1 112 ? 2.836 0.285 11.953 1.00 90.25 112 GLY A C 1
ATOM 880 O O . GLY A 1 112 ? 1.936 0.086 12.767 1.00 90.25 112 GLY A O 1
ATOM 881 N N . TYR A 1 113 ? 3.735 -0.653 11.643 1.00 83.19 113 TYR A N 1
ATOM 882 C CA . TYR A 1 113 ? 3.782 -1.920 12.382 1.00 83.19 113 TYR A CA 1
ATOM 883 C C . TYR A 1 113 ? 5.149 -2.605 12.436 1.00 83.19 113 TYR A C 1
ATOM 885 O O . TYR A 1 113 ? 5.954 -2.510 11.508 1.00 83.19 113 TYR A O 1
ATOM 893 N N . HIS A 1 114 ? 5.352 -3.360 13.515 1.00 87.25 114 HIS A N 1
ATOM 894 C CA . HIS A 1 114 ? 6.411 -4.351 13.666 1.00 87.25 114 HIS A CA 1
ATOM 895 C C . HIS A 1 114 ? 5.760 -5.736 13.797 1.00 87.25 114 HIS A C 1
ATOM 897 O O . HIS A 1 114 ? 4.864 -5.919 14.626 1.00 87.25 114 HIS A O 1
ATOM 903 N N . SER A 1 115 ? 6.145 -6.714 12.968 1.00 86.56 115 SER A N 1
ATOM 904 C CA . SER A 1 115 ? 5.542 -8.054 13.072 1.00 86.56 115 SER A CA 1
ATOM 905 C C . SER A 1 115 ? 6.288 -9.187 12.380 1.00 86.56 115 SER A C 1
ATOM 907 O O . SER A 1 115 ? 6.766 -9.010 11.260 1.00 86.56 115 SER A O 1
ATOM 909 N N . ASN A 1 116 ? 6.220 -10.406 12.916 1.00 89.88 116 ASN A N 1
ATOM 910 C CA . ASN A 1 116 ? 6.761 -11.579 12.223 1.00 89.88 116 ASN A CA 1
ATOM 911 C C . ASN A 1 116 ? 6.026 -11.891 10.898 1.00 89.88 116 ASN A C 1
ATOM 913 O O . ASN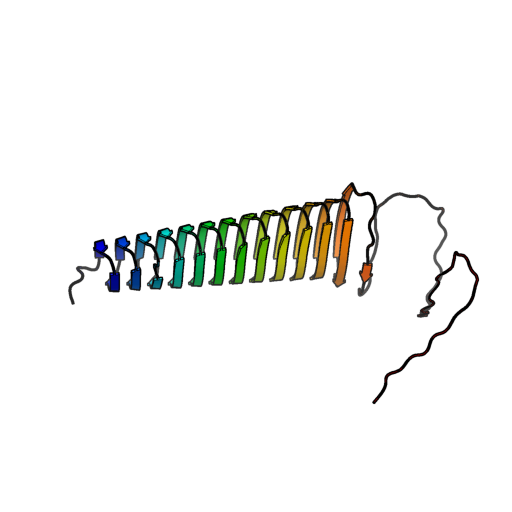 A 1 116 ? 6.668 -12.145 9.871 1.00 89.88 116 ASN A O 1
ATOM 917 N N . LYS A 1 117 ? 4.687 -11.826 10.873 1.00 92.06 117 LYS A N 1
ATOM 918 C CA . LYS A 1 117 ? 3.869 -12.003 9.654 1.00 92.06 117 LYS A CA 1
ATOM 919 C C . LYS A 1 117 ? 2.771 -10.936 9.570 1.00 92.06 117 LYS A C 1
ATOM 921 O O . LYS A 1 117 ? 1.947 -10.853 10.475 1.00 92.06 117 LYS A O 1
ATOM 926 N N . ALA A 1 118 ? 2.695 -10.190 8.465 1.00 90.94 118 ALA A N 1
ATOM 927 C CA . ALA A 1 118 ? 1.662 -9.175 8.233 1.00 90.94 118 ALA A CA 1
ATOM 928 C C . ALA A 1 118 ? 0.942 -9.305 6.886 1.00 90.94 118 ALA A C 1
ATOM 930 O O . ALA A 1 118 ? 1.560 -9.517 5.839 1.00 90.94 118 ALA A O 1
ATOM 931 N N . THR A 1 119 ? -0.374 -9.079 6.905 1.00 94.00 119 THR A N 1
ATOM 932 C CA . THR A 1 119 ? -1.204 -8.892 5.707 1.00 94.00 119 THR A CA 1
ATOM 933 C C . THR A 1 119 ? -2.051 -7.629 5.822 1.00 94.00 119 THR A C 1
ATOM 935 O O . THR A 1 119 ? -2.925 -7.536 6.681 1.00 94.00 119 THR A O 1
ATOM 938 N N . ILE A 1 120 ? -1.853 -6.681 4.906 1.00 94.00 120 ILE A N 1
ATOM 939 C CA . ILE A 1 120 ? -2.689 -5.486 4.759 1.00 94.00 120 ILE A CA 1
ATOM 940 C C . ILE A 1 120 ? -3.499 -5.563 3.464 1.00 94.00 120 ILE A C 1
ATOM 942 O O . ILE A 1 120 ? -2.958 -5.812 2.383 1.00 94.00 120 ILE A O 1
ATOM 946 N N . LYS A 1 121 ? -4.803 -5.293 3.565 1.00 97.19 121 LYS A N 1
ATOM 947 C CA . LYS A 1 121 ? -5.712 -5.092 2.429 1.00 97.19 121 LYS A CA 1
ATOM 948 C C . LYS A 1 121 ? -6.438 -3.753 2.605 1.00 97.19 121 LYS A C 1
ATOM 950 O O . LYS A 1 121 ? -7.161 -3.584 3.583 1.00 97.19 121 LYS A O 1
ATOM 955 N N . ILE A 1 122 ? -6.257 -2.819 1.671 1.00 96.25 122 ILE A N 1
ATOM 956 C CA . ILE A 1 122 ? -6.977 -1.534 1.637 1.00 96.25 122 ILE A CA 1
ATOM 957 C C . ILE A 1 122 ? -7.769 -1.448 0.327 1.00 96.25 122 ILE A C 1
ATOM 959 O O . ILE A 1 122 ? -7.179 -1.557 -0.749 1.00 96.25 122 ILE A O 1
ATOM 963 N N . GLY A 1 123 ? -9.084 -1.255 0.420 1.00 96.12 123 GLY A N 1
ATOM 964 C CA . GLY A 1 123 ? -9.976 -0.976 -0.709 1.00 96.12 123 GLY A CA 1
ATOM 965 C C . GLY A 1 123 ? -10.667 0.371 -0.509 1.00 96.12 123 GLY A C 1
ATOM 966 O O . GLY A 1 123 ? -11.184 0.601 0.583 1.00 96.12 123 GLY A O 1
ATOM 967 N N . TYR A 1 124 ? -10.667 1.272 -1.500 1.00 94.44 124 TYR A N 1
ATOM 968 C CA . TYR A 1 124 ? -11.352 2.560 -1.322 1.00 94.44 124 TYR A CA 1
ATOM 969 C C . TYR A 1 124 ? -11.851 3.279 -2.576 1.00 94.44 124 TYR A C 1
ATOM 971 O O . TYR A 1 124 ? -11.236 3.222 -3.641 1.00 94.44 124 TYR A O 1
ATOM 979 N N . HIS A 1 125 ? -12.919 4.055 -2.386 1.00 94.06 125 HIS A N 1
ATOM 980 C CA . HIS A 1 125 ? -13.362 5.114 -3.289 1.00 94.06 125 HIS A CA 1
ATOM 981 C C . HIS A 1 125 ? -13.168 6.472 -2.594 1.00 94.06 125 HIS A C 1
ATOM 983 O O . HIS A 1 125 ? -13.604 6.644 -1.453 1.00 94.06 125 HIS A O 1
ATOM 989 N N . SER A 1 126 ? -12.499 7.449 -3.228 1.00 91.62 126 SER A N 1
ATOM 990 C CA . SER A 1 126 ? -12.442 8.808 -2.650 1.00 91.62 126 SER A CA 1
ATOM 991 C C . SER A 1 126 ? -12.046 9.945 -3.587 1.00 91.62 126 SER A C 1
ATOM 993 O O . SER A 1 126 ? -11.230 9.769 -4.490 1.00 91.62 126 SER A O 1
ATOM 995 N N . ASN A 1 127 ? -12.490 11.168 -3.289 1.00 91.50 127 ASN A N 1
ATOM 996 C CA . ASN A 1 127 ? -12.034 12.355 -4.016 1.00 91.50 127 ASN A CA 1
ATOM 997 C C . ASN A 1 127 ? -10.544 12.677 -3.761 1.00 91.50 127 ASN A C 1
ATOM 999 O O . ASN A 1 127 ? -9.780 12.899 -4.707 1.00 91.50 127 ASN A O 1
ATOM 1003 N N . LYS A 1 128 ? -10.094 12.660 -2.499 1.00 93.88 128 LYS A N 1
AT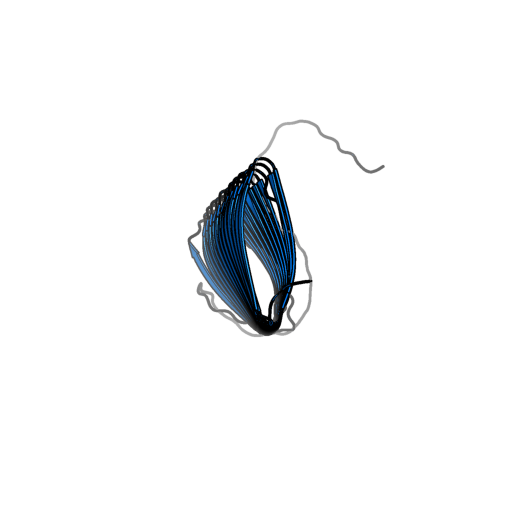OM 1004 C CA . LYS A 1 128 ? -8.689 12.901 -2.109 1.00 93.88 128 LYS A CA 1
ATOM 1005 C C . LYS A 1 128 ? -8.239 11.881 -1.052 1.00 93.88 128 LYS A C 1
ATOM 1007 O O . LYS A 1 128 ? -8.748 11.906 0.065 1.00 93.88 128 LYS A O 1
ATOM 1012 N N . ALA A 1 129 ? -7.237 11.052 -1.352 1.00 94.56 129 ALA A N 1
ATOM 1013 C CA . ALA A 1 129 ? -6.647 10.110 -0.391 1.00 94.56 129 ALA A CA 1
ATOM 1014 C C . ALA A 1 129 ? -5.156 10.371 -0.151 1.00 94.56 129 ALA A C 1
ATOM 1016 O O . ALA A 1 129 ? -4.389 10.589 -1.087 1.00 94.56 129 ALA A O 1
ATOM 1017 N N . THR A 1 130 ? -4.722 10.283 1.106 1.00 97.38 130 THR A N 1
ATOM 1018 C CA . THR A 1 130 ? -3.305 10.201 1.487 1.00 97.38 130 THR A CA 1
ATOM 1019 C C . THR A 1 130 ? -3.082 8.981 2.368 1.00 97.38 130 THR A C 1
ATOM 1021 O O . THR A 1 130 ? -3.563 8.934 3.498 1.00 97.38 130 THR A O 1
ATOM 1024 N N . ILE A 1 131 ? -2.319 8.011 1.867 1.00 96.88 131 ILE A N 1
ATOM 1025 C CA . ILE A 1 131 ? -1.958 6.790 2.593 1.00 96.88 131 ILE A CA 1
ATOM 1026 C C . ILE A 1 131 ? -0.447 6.792 2.845 1.00 96.88 131 ILE A C 1
ATOM 1028 O O . ILE A 1 131 ? 0.348 6.917 1.911 1.00 96.88 131 ILE A O 1
ATOM 1032 N N . LYS A 1 132 ? -0.050 6.638 4.111 1.00 97.19 132 LYS A N 1
ATOM 1033 C CA . LYS A 1 132 ? 1.329 6.367 4.535 1.00 97.19 132 LYS A CA 1
ATOM 1034 C C . LYS A 1 132 ? 1.372 5.007 5.235 1.00 97.19 132 LYS A C 1
ATOM 1036 O O . LYS A 1 132 ? 0.641 4.816 6.204 1.00 97.19 132 LYS A O 1
ATOM 1041 N N . ILE A 1 133 ? 2.221 4.095 4.765 1.00 94.31 133 ILE A N 1
ATOM 1042 C CA . ILE A 1 133 ? 2.451 2.778 5.381 1.00 94.31 133 ILE A CA 1
ATOM 1043 C C . ILE A 1 133 ? 3.949 2.621 5.650 1.00 94.31 133 ILE A C 1
ATOM 1045 O O . ILE A 1 133 ? 4.747 2.764 4.723 1.00 94.31 133 ILE A O 1
ATOM 1049 N N . GLY A 1 134 ? 4.316 2.342 6.899 1.00 91.38 134 GLY A N 1
ATOM 1050 C CA . GLY A 1 134 ? 5.673 1.996 7.326 1.00 91.38 134 GLY A CA 1
ATOM 1051 C C . GLY A 1 134 ? 5.676 0.643 8.034 1.00 91.38 134 GLY A C 1
ATOM 1052 O O . GLY A 1 134 ? 4.781 0.408 8.846 1.00 91.38 134 GLY A O 1
ATOM 1053 N N . TYR A 1 135 ? 6.630 -0.249 7.751 1.00 84.56 135 TYR A N 1
ATOM 1054 C CA . TYR A 1 135 ? 6.736 -1.495 8.519 1.00 84.56 135 TYR A CA 1
ATOM 1055 C C . TYR A 1 135 ? 8.114 -2.154 8.579 1.00 84.56 135 TYR A C 1
ATOM 1057 O O . TYR A 1 135 ? 8.919 -2.054 7.652 1.00 84.56 135 TYR A O 1
ATOM 1065 N N . HIS A 1 136 ? 8.317 -2.911 9.658 1.00 88.00 136 HIS A N 1
ATOM 1066 C CA . HIS A 1 136 ? 9.389 -3.888 9.822 1.00 88.00 136 HIS A CA 1
ATOM 1067 C C . HIS A 1 136 ? 8.767 -5.287 9.980 1.00 88.00 136 HIS A C 1
ATOM 1069 O O . HIS A 1 136 ? 7.864 -5.469 10.800 1.00 88.00 136 HIS A O 1
ATOM 1075 N N . SER A 1 137 ? 9.186 -6.280 9.183 1.00 87.44 137 SER A N 1
ATOM 1076 C CA . SER A 1 137 ? 8.590 -7.626 9.285 1.00 87.44 137 SER A CA 1
ATOM 1077 C C . SER A 1 137 ? 9.349 -8.763 8.609 1.00 87.44 137 SER A C 1
ATOM 1079 O O . SER A 1 137 ? 9.872 -8.586 7.512 1.00 87.44 137 SER A O 1
ATOM 1081 N N . ASN A 1 138 ? 9.265 -9.982 9.145 1.00 90.50 138 ASN A N 1
ATOM 1082 C CA . ASN A 1 138 ? 9.829 -11.158 8.474 1.00 90.50 138 ASN A CA 1
ATOM 1083 C C . ASN A 1 138 ? 9.091 -11.523 7.165 1.00 90.50 138 ASN A C 1
ATOM 1085 O O . ASN A 1 138 ? 9.731 -11.798 6.144 1.00 90.50 138 ASN A O 1
ATOM 1089 N N . LYS A 1 139 ? 7.749 -11.484 7.148 1.00 92.69 139 LYS A N 1
ATOM 1090 C CA . LYS A 1 139 ? 6.932 -11.687 5.932 1.00 92.69 139 LYS A CA 1
ATOM 1091 C C . LYS A 1 139 ? 5.798 -10.655 5.842 1.00 92.69 139 LYS A C 1
ATOM 1093 O O . LYS A 1 139 ? 4.944 -10.620 6.725 1.00 92.69 139 LYS A O 1
ATOM 1098 N N . ALA A 1 140 ? 5.729 -9.888 4.751 1.00 91.56 140 ALA A N 1
ATOM 1099 C CA . ALA A 1 140 ? 4.669 -8.903 4.500 1.00 91.56 140 ALA A CA 1
ATOM 1100 C C . ALA A 1 140 ? 3.944 -9.097 3.162 1.00 91.56 140 ALA A C 1
ATOM 1102 O O . ALA A 1 140 ? 4.559 -9.319 2.117 1.00 91.56 140 ALA A O 1
ATOM 1103 N N . THR A 1 141 ? 2.623 -8.914 3.185 1.00 94.75 141 THR A N 1
ATOM 1104 C CA . THR A 1 141 ? 1.785 -8.767 1.988 1.00 94.75 141 THR A CA 1
ATOM 1105 C C . THR A 1 141 ? 0.924 -7.512 2.086 1.00 94.75 141 THR A C 1
ATOM 1107 O O . THR A 1 141 ? 0.174 -7.347 3.044 1.00 94.75 141 THR A O 1
ATOM 1110 N N . LEU A 1 142 ? 0.972 -6.659 1.063 1.00 95.44 142 LEU A N 1
ATOM 1111 C CA . LEU A 1 142 ? 0.155 -5.450 0.945 1.00 95.44 142 LEU A CA 1
ATOM 1112 C C . LEU A 1 142 ? -0.632 -5.475 -0.373 1.00 95.44 142 LEU A C 1
ATOM 1114 O O . LEU A 1 142 ? -0.041 -5.473 -1.454 1.00 95.44 142 LEU A O 1
ATOM 1118 N N . LYS A 1 143 ? -1.968 -5.459 -0.293 1.00 97.81 143 LYS A N 1
ATOM 1119 C CA . LYS A 1 143 ? -2.868 -5.199 -1.431 1.00 97.81 143 LYS A CA 1
ATOM 1120 C C . LYS A 1 143 ? -3.546 -3.843 -1.229 1.00 97.81 143 LYS A C 1
ATOM 1122 O O . LYS A 1 143 ? -4.232 -3.656 -0.227 1.00 97.81 143 LYS A O 1
ATOM 1127 N N . ILE A 1 144 ? -3.402 -2.932 -2.188 1.00 97.25 144 ILE A N 1
ATOM 1128 C CA . ILE A 1 144 ? -4.190 -1.693 -2.261 1.00 97.25 144 ILE A CA 1
ATOM 1129 C C . ILE A 1 144 ? -4.971 -1.703 -3.579 1.00 97.25 144 ILE A C 1
ATOM 1131 O O . ILE A 1 144 ? -4.380 -1.921 -4.637 1.00 97.25 144 ILE A O 1
ATOM 1135 N N . VAL A 1 145 ? -6.283 -1.476 -3.521 1.00 96.88 145 VAL A N 1
ATOM 1136 C CA . VAL A 1 145 ? -7.151 -1.277 -4.694 1.00 96.88 145 VAL A CA 1
ATOM 1137 C C . VAL A 1 145 ? -7.942 0.008 -4.502 1.00 96.88 145 VAL A C 1
ATOM 1139 O O . VAL A 1 1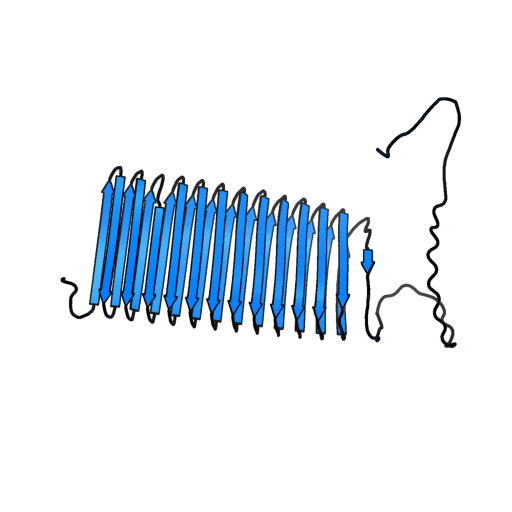45 ? -8.486 0.209 -3.416 1.00 96.88 145 VAL A O 1
ATOM 1142 N N . TYR A 1 146 ? -7.999 0.887 -5.506 1.00 95.19 146 TYR A N 1
ATOM 1143 C CA . TYR A 1 146 ? -8.762 2.128 -5.360 1.00 95.19 146 TYR A CA 1
ATOM 1144 C C . TYR A 1 146 ? -9.270 2.784 -6.642 1.00 95.19 146 TYR A C 1
ATOM 1146 O O . TYR A 1 146 ? -8.655 2.699 -7.705 1.00 95.19 146 TYR A O 1
ATOM 1154 N N . HIS A 1 147 ? -10.347 3.547 -6.468 1.00 94.62 147 HIS A N 1
ATOM 1155 C CA . HIS A 1 147 ? -10.822 4.568 -7.393 1.00 94.62 147 HIS A CA 1
ATOM 1156 C C . HIS A 1 147 ? -10.674 5.942 -6.723 1.00 94.62 147 HIS A C 1
ATOM 1158 O O . HIS A 1 147 ? -11.225 6.168 -5.641 1.00 94.62 147 HIS A O 1
ATOM 1164 N N . SER A 1 148 ? -9.890 6.867 -7.292 1.00 92.06 148 SER A N 1
ATOM 1165 C CA . SER A 1 148 ? -9.715 8.184 -6.659 1.00 92.06 148 SER A CA 1
ATOM 1166 C C . SER A 1 148 ? -9.274 9.307 -7.591 1.00 92.06 148 SER A C 1
ATOM 1168 O O . SER A 1 148 ? -8.394 9.123 -8.422 1.00 92.06 148 SER A O 1
ATOM 1170 N N . ASN A 1 149 ? -9.810 10.517 -7.406 1.00 91.38 149 ASN A N 1
ATOM 1171 C CA . ASN A 1 149 ? -9.437 11.672 -8.228 1.00 91.38 149 ASN A CA 1
ATOM 1172 C C . ASN A 1 149 ? -7.983 12.136 -7.995 1.00 91.38 149 ASN A C 1
ATOM 1174 O O . ASN A 1 149 ? -7.251 12.352 -8.967 1.00 91.38 149 ASN A O 1
ATOM 1178 N N . LYS A 1 150 ? -7.552 12.297 -6.731 1.00 94.31 150 LYS A N 1
ATOM 1179 C CA . LYS A 1 150 ? -6.201 12.791 -6.363 1.00 94.31 150 LYS A CA 1
ATOM 1180 C C . LYS A 1 150 ? -5.535 11.973 -5.223 1.00 94.31 150 LYS A C 1
ATOM 1182 O O . LYS A 1 150 ? -5.358 12.497 -4.120 1.00 94.31 150 LYS A O 1
ATOM 1187 N N . PRO A 1 151 ? -5.180 10.694 -5.448 1.00 93.75 151 PRO A N 1
ATOM 1188 C CA . PRO A 1 151 ? -4.528 9.820 -4.466 1.00 93.75 151 PRO A CA 1
ATOM 1189 C C . PRO A 1 151 ? -3.007 10.033 -4.350 1.00 93.75 151 PRO A C 1
ATOM 1191 O O . PRO A 1 151 ? -2.284 10.147 -5.342 1.00 93.75 151 PRO A O 1
ATOM 1194 N N . THR A 1 152 ? -2.501 9.999 -3.115 1.00 97.38 152 THR A N 1
ATOM 1195 C CA . THR A 1 152 ? -1.068 9.956 -2.781 1.00 97.38 152 THR A CA 1
ATOM 1196 C C . THR A 1 152 ? -0.767 8.775 -1.864 1.00 97.38 152 THR A C 1
ATOM 1198 O O . THR A 1 152 ? -1.290 8.691 -0.753 1.00 97.38 152 THR A O 1
ATOM 1201 N N . ILE A 1 153 ? 0.126 7.885 -2.297 1.00 97.19 153 ILE A N 1
ATOM 1202 C CA . ILE A 1 153 ? 0.566 6.708 -1.540 1.00 97.19 153 ILE A CA 1
ATOM 1203 C C . ILE A 1 153 ? 2.073 6.801 -1.282 1.00 97.19 153 ILE A C 1
ATOM 1205 O O . ILE A 1 153 ? 2.865 6.953 -2.215 1.00 97.19 153 ILE A O 1
ATOM 1209 N N . LYS A 1 154 ? 2.472 6.680 -0.013 1.00 97.38 154 LYS A N 1
ATOM 1210 C CA . LYS A 1 154 ? 3.863 6.476 0.415 1.00 97.38 154 LYS A CA 1
ATOM 1211 C C . LYS A 1 154 ? 3.959 5.150 1.173 1.00 97.38 154 LYS A C 1
ATOM 1213 O O . LYS A 1 154 ? 3.258 4.973 2.167 1.00 97.38 154 LYS A O 1
ATOM 1218 N N . ILE A 1 155 ? 4.819 4.243 0.719 1.00 94.56 155 ILE A N 1
ATOM 1219 C CA . ILE A 1 155 ? 5.094 2.958 1.378 1.00 94.56 155 ILE A CA 1
ATOM 1220 C C . ILE A 1 155 ? 6.603 2.855 1.625 1.00 94.56 155 ILE A C 1
ATOM 1222 O O . ILE A 1 155 ? 7.385 3.021 0.688 1.00 94.56 155 ILE A O 1
ATOM 1226 N N . GLY A 1 156 ? 6.999 2.588 2.867 1.00 91.31 156 GLY A N 1
ATOM 1227 C CA . GLY A 1 156 ? 8.379 2.310 3.268 1.00 91.31 156 GLY A CA 1
ATOM 1228 C C . GLY A 1 156 ? 8.444 1.013 4.069 1.00 91.31 156 GLY A C 1
ATOM 1229 O O . GLY A 1 156 ? 7.578 0.803 4.917 1.00 91.31 156 GLY A O 1
ATOM 1230 N N . TYR A 1 157 ? 9.416 0.135 3.814 1.00 84.38 157 TYR A N 1
ATOM 1231 C CA . TYR A 1 157 ? 9.566 -1.070 4.635 1.00 84.38 157 TYR A CA 1
ATOM 1232 C C . TYR A 1 157 ? 10.960 -1.697 4.663 1.00 84.38 157 TYR A C 1
ATOM 1234 O O . TYR A 1 157 ? 11.735 -1.595 3.710 1.00 84.38 157 TYR A O 1
ATOM 1242 N N . HIS A 1 158 ? 11.208 -2.423 5.752 1.00 88.12 158 HIS A N 1
ATOM 1243 C CA . HIS A 1 158 ? 12.297 -3.378 5.912 1.00 88.12 158 HIS A CA 1
ATOM 1244 C C . HIS A 1 158 ? 11.695 -4.783 6.101 1.00 88.12 158 HIS A C 1
ATOM 1246 O O . HIS A 1 158 ? 10.819 -4.971 6.951 1.00 88.12 158 HIS A O 1
ATOM 1252 N N . SER A 1 159 ? 12.102 -5.777 5.302 1.00 87.25 159 SER A N 1
ATOM 1253 C CA . SER A 1 159 ? 11.551 -7.136 5.457 1.00 87.25 159 SER A CA 1
ATOM 1254 C C . SER A 1 159 ? 12.328 -8.264 4.792 1.00 87.25 159 SER A C 1
ATOM 1256 O O . SER A 1 159 ? 12.760 -8.119 3.651 1.00 87.25 159 SER A O 1
ATOM 1258 N N . ASN A 1 160 ? 12.333 -9.457 5.388 1.00 90.19 160 ASN A N 1
ATOM 1259 C CA . ASN A 1 160 ? 12.911 -10.638 4.741 1.00 90.19 160 ASN A CA 1
ATOM 1260 C C . ASN A 1 160 ? 12.175 -11.041 3.442 1.00 90.19 160 ASN A C 1
ATOM 1262 O O . ASN A 1 160 ? 12.819 -11.313 2.424 1.00 90.19 160 ASN A O 1
ATOM 1266 N N . LYS A 1 161 ? 10.833 -11.044 3.429 1.00 92.50 161 LYS A N 1
ATOM 1267 C CA . LYS A 1 161 ? 10.022 -11.312 2.221 1.00 92.50 161 LYS A CA 1
ATOM 1268 C C . LYS A 1 161 ? 8.838 -10.341 2.112 1.00 92.50 161 LYS A C 1
ATOM 1270 O O . LYS A 1 161 ? 7.988 -10.325 3.001 1.00 92.50 161 LYS A O 1
ATOM 1275 N N . ALA A 1 162 ? 8.728 -9.605 1.003 1.00 91.38 162 ALA A N 1
ATOM 1276 C CA . ALA A 1 162 ? 7.613 -8.688 0.735 1.00 91.38 162 ALA A CA 1
ATOM 1277 C C . ALA A 1 162 ? 6.918 -8.927 -0.609 1.00 91.38 162 ALA A C 1
ATOM 1279 O O . ALA A 1 162 ? 7.554 -9.142 -1.643 1.00 91.38 162 ALA A O 1
ATOM 1280 N N . THR A 1 163 ? 5.589 -8.802 -0.606 1.00 94.44 163 THR A N 1
ATOM 1281 C CA . THR A 1 163 ? 4.759 -8.724 -1.815 1.00 94.44 163 THR A CA 1
ATOM 1282 C C . THR A 1 163 ? 3.823 -7.522 -1.752 1.00 94.44 163 THR A C 1
ATOM 1284 O O . THR A 1 163 ? 2.954 -7.448 -0.885 1.00 94.44 163 THR A O 1
ATOM 1287 N N . ILE A 1 164 ? 3.950 -6.611 -2.715 1.00 94.50 164 ILE A N 1
ATOM 1288 C CA . ILE A 1 164 ? 3.061 -5.460 -2.897 1.00 94.50 164 ILE A CA 1
ATOM 1289 C C . ILE A 1 164 ? 2.272 -5.617 -4.199 1.00 94.50 164 ILE A C 1
ATOM 1291 O O . ILE A 1 164 ? 2.840 -5.875 -5.261 1.00 94.50 164 ILE A O 1
ATOM 1295 N N . LYS A 1 165 ? 0.953 -5.423 -4.120 1.00 97.31 165 LYS A N 1
ATOM 1296 C CA . LYS A 1 165 ? 0.028 -5.348 -5.258 1.00 97.31 165 LYS A CA 1
ATOM 1297 C C . LYS A 1 165 ? -0.768 -4.041 -5.158 1.00 97.31 165 LYS A C 1
ATOM 1299 O O . LYS A 1 165 ? -1.505 -3.860 -4.190 1.00 97.31 165 LYS A O 1
ATOM 1304 N N . ILE A 1 166 ? -0.642 -3.149 -6.140 1.00 96.56 166 ILE A N 1
ATOM 1305 C CA . ILE A 1 166 ? -1.423 -1.903 -6.229 1.00 96.56 166 ILE A CA 1
ATOM 1306 C C . ILE A 1 166 ? -2.217 -1.911 -7.542 1.00 96.56 166 ILE A C 1
ATOM 1308 O O . ILE A 1 166 ? -1.619 -2.007 -8.612 1.00 96.56 166 ILE A O 1
ATOM 1312 N N . GLY A 1 167 ? -3.545 -1.815 -7.459 1.00 95.56 167 GLY A N 1
ATOM 1313 C CA . GLY A 1 167 ? -4.449 -1.676 -8.609 1.00 95.56 167 GLY A CA 1
ATOM 1314 C C . GLY A 1 167 ? -5.239 -0.372 -8.520 1.00 95.56 167 GLY A C 1
ATOM 1315 O O . GLY A 1 167 ? -5.761 -0.093 -7.439 1.00 95.56 167 GLY A O 1
ATOM 1316 N N . TYR A 1 168 ? -5.322 0.443 -9.580 1.00 93.69 168 TYR A N 1
ATOM 1317 C CA . TYR A 1 168 ? -6.081 1.699 -9.482 1.00 93.69 168 TYR A CA 1
ATOM 1318 C C . TYR A 1 168 ? -6.615 2.341 -10.769 1.00 93.69 168 TYR A C 1
ATOM 1320 O O . TYR A 1 168 ? -6.028 2.215 -11.842 1.00 93.69 168 TYR A O 1
ATOM 1328 N N . HIS A 1 169 ? -7.678 3.133 -10.594 1.00 93.75 169 HIS A N 1
ATOM 1329 C CA . HIS A 1 169 ? -8.182 4.122 -11.551 1.00 93.75 169 HIS A CA 1
ATOM 1330 C C . HIS A 1 169 ? -8.116 5.535 -10.928 1.00 93.75 169 HIS A C 1
ATOM 1332 O O . HIS A 1 169 ? -8.489 5.710 -9.762 1.00 93.75 169 HIS A O 1
ATOM 1338 N N . SER A 1 170 ? -7.600 6.547 -11.649 1.00 92.00 170 SER A N 1
ATOM 1339 C CA . SER A 1 170 ? -7.479 7.921 -11.105 1.00 92.00 170 SER A CA 1
ATOM 1340 C C . SER A 1 170 ? -7.179 9.041 -12.113 1.00 92.00 170 SER A C 1
ATOM 1342 O O . SER A 1 170 ? -6.382 8.854 -13.029 1.00 92.00 170 SER A O 1
ATOM 1344 N N . LYS A 1 171 ? -7.655 10.273 -11.862 1.00 91.81 171 LYS A N 1
ATOM 1345 C CA . LYS A 1 171 ? -7.273 11.452 -12.676 1.00 91.81 171 LYS A CA 1
ATOM 1346 C C . LYS A 1 171 ? -5.796 11.862 -12.483 1.00 91.81 171 LYS A C 1
ATOM 1348 O O . LYS A 1 171 ? -5.113 12.149 -13.467 1.00 91.81 171 LYS A O 1
ATOM 1353 N N . LYS A 1 172 ? -5.271 11.881 -11.245 1.00 92.94 172 LYS A N 1
ATOM 1354 C CA . LYS A 1 172 ? -3.842 12.157 -10.939 1.00 92.94 172 LYS A CA 1
ATOM 1355 C C . LYS A 1 172 ? -3.331 11.336 -9.740 1.00 92.94 172 LYS A C 1
ATOM 1357 O O . LYS A 1 172 ? -3.629 11.699 -8.605 1.00 92.94 172 LYS A O 1
ATOM 1362 N N . ALA A 1 173 ? -2.511 10.303 -9.955 1.00 93.25 173 ALA A N 1
ATOM 1363 C CA . ALA A 1 173 ? -1.912 9.511 -8.867 1.00 93.25 173 ALA A CA 1
ATOM 1364 C C . ALA A 1 173 ? -0.437 9.838 -8.588 1.00 93.25 173 ALA A C 1
ATOM 1366 O O . ALA A 1 173 ? 0.361 10.009 -9.508 1.00 93.25 173 ALA A O 1
ATOM 1367 N N . THR A 1 174 ? -0.045 9.825 -7.309 1.00 96.94 174 THR A N 1
ATOM 1368 C CA . THR A 1 174 ? 1.367 9.789 -6.884 1.00 96.94 174 THR A CA 1
ATOM 1369 C C . THR A 1 174 ? 1.639 8.565 -6.017 1.00 96.94 174 THR A C 1
ATOM 1371 O O . THR A 1 174 ? 1.071 8.430 -4.934 1.00 96.94 174 THR A O 1
ATOM 1374 N N . ILE A 1 175 ? 2.562 7.704 -6.449 1.00 96.06 175 ILE A N 1
ATOM 1375 C CA . ILE A 1 175 ? 3.033 6.539 -5.689 1.00 96.06 175 ILE A CA 1
ATOM 1376 C C . ILE A 1 175 ? 4.535 6.683 -5.428 1.00 96.06 175 ILE A C 1
ATOM 1378 O O . ILE A 1 175 ? 5.324 6.886 -6.353 1.00 96.06 175 ILE A O 1
ATOM 1382 N N . LYS A 1 176 ? 4.937 6.555 -4.161 1.00 96.50 176 LYS A N 1
ATOM 1383 C CA . LYS A 1 176 ? 6.338 6.442 -3.735 1.00 96.50 176 LYS A CA 1
ATOM 1384 C C . LYS A 1 176 ? 6.514 5.157 -2.923 1.00 96.50 176 LYS A C 1
ATOM 1386 O O . LYS A 1 176 ? 5.851 5.003 -1.898 1.00 96.50 176 LYS A O 1
ATOM 1391 N N . THR A 1 177 ? 7.402 4.264 -3.355 1.00 92.00 177 THR A N 1
ATOM 1392 C CA . THR A 1 177 ? 7.759 3.036 -2.621 1.00 92.00 177 THR A CA 1
ATOM 1393 C C . THR A 1 177 ? 9.268 2.969 -2.401 1.00 92.00 177 THR A C 1
ATOM 1395 O O . THR A 1 177 ? 10.012 2.998 -3.382 1.00 92.00 177 THR A O 1
ATOM 1398 N N . GLY A 1 178 ? 9.708 2.856 -1.148 1.00 88.81 178 GLY A N 1
ATOM 1399 C CA . GLY A 1 178 ? 11.104 2.601 -0.772 1.00 88.81 178 GLY A CA 1
ATOM 1400 C C . GLY A 1 178 ? 11.210 1.303 0.026 1.00 88.81 178 GLY A C 1
ATOM 1401 O O . GLY A 1 178 ? 10.363 1.083 0.893 1.00 88.81 178 GLY A O 1
ATOM 1402 N N . TYR A 1 179 ? 12.186 0.433 -0.255 1.00 83.88 179 TYR A N 1
ATOM 1403 C CA . TYR A 1 179 ? 12.333 -0.804 0.521 1.00 83.88 179 TYR A CA 1
ATOM 1404 C C . TYR A 1 179 ? 13.729 -1.422 0.594 1.00 83.88 179 TYR A C 1
ATOM 1406 O O . TYR A 1 179 ? 14.490 -1.407 -0.372 1.00 83.88 179 TYR A O 1
ATOM 1414 N N . HIS A 1 180 ? 13.998 -2.039 1.746 1.00 86.44 180 HIS A N 1
ATOM 1415 C CA . HIS A 1 180 ? 15.131 -2.926 2.004 1.00 86.44 180 HIS A CA 1
ATOM 1416 C C . HIS A 1 180 ? 14.597 -4.352 2.224 1.00 86.44 180 HIS A C 1
ATOM 1418 O O . HIS A 1 180 ? 13.700 -4.549 3.051 1.00 86.44 180 HIS A O 1
ATOM 1424 N N . SER A 1 181 ? 15.083 -5.356 1.482 1.00 86.62 181 SER A N 1
ATOM 1425 C CA . SER A 1 181 ? 14.559 -6.728 1.640 1.00 86.62 181 SER A CA 1
ATOM 1426 C C . SER A 1 181 ? 15.391 -7.856 1.036 1.00 86.62 181 SER A C 1
ATOM 1428 O O . SER A 1 181 ? 15.984 -7.697 -0.024 1.00 86.62 181 SER A O 1
ATOM 1430 N N . ASN A 1 182 ? 15.320 -9.061 1.607 1.00 89.50 182 ASN A N 1
ATOM 1431 C CA . ASN A 1 182 ? 15.943 -10.236 0.988 1.00 89.50 182 ASN A CA 1
ATOM 1432 C C . ASN A 1 182 ? 15.218 -10.687 -0.299 1.00 89.50 182 ASN A C 1
ATOM 1434 O O . ASN A 1 182 ? 15.867 -10.986 -1.306 1.00 89.50 182 ASN A O 1
ATOM 1438 N N . LYS A 1 183 ? 13.875 -10.701 -0.310 1.00 91.44 183 LYS A N 1
ATOM 1439 C CA . LYS A 1 183 ? 13.064 -10.962 -1.518 1.00 91.44 183 LYS A CA 1
ATOM 1440 C C . LYS A 1 183 ? 11.886 -9.983 -1.631 1.00 91.44 183 LYS A C 1
ATOM 1442 O O . LYS A 1 183 ? 11.000 -9.996 -0.775 1.00 91.44 183 LYS A O 1
ATOM 1447 N N . ALA A 1 184 ? 11.824 -9.212 -2.718 1.00 90.50 184 ALA A N 1
ATOM 1448 C CA . ALA A 1 184 ? 10.731 -8.279 -3.014 1.00 90.50 184 ALA A CA 1
ATOM 1449 C C . ALA A 1 184 ? 9.992 -8.607 -4.318 1.00 90.50 184 ALA A C 1
ATOM 1451 O O . ALA A 1 184 ? 10.598 -8.867 -5.359 1.00 90.50 184 ALA A O 1
ATOM 1452 N N . THR A 1 185 ? 8.663 -8.507 -4.287 1.00 93.62 185 THR A N 1
ATOM 1453 C CA . THR A 1 185 ? 7.809 -8.482 -5.483 1.00 93.62 185 THR A CA 1
ATOM 1454 C C . THR A 1 185 ? 6.867 -7.285 -5.442 1.00 93.62 185 THR A C 1
ATOM 1456 O O . THR A 1 185 ? 6.062 -7.157 -4.522 1.00 93.62 185 THR A O 1
ATOM 1459 N N . LEU A 1 186 ? 6.914 -6.443 -6.474 1.00 94.06 186 LEU A N 1
ATOM 1460 C CA . LEU A 1 186 ? 6.025 -5.299 -6.664 1.00 94.06 186 LEU A CA 1
ATOM 1461 C C . LEU A 1 186 ? 5.239 -5.468 -7.970 1.00 94.06 186 LEU A C 1
ATOM 1463 O O . LEU A 1 186 ? 5.821 -5.565 -9.050 1.00 94.06 186 LEU A O 1
ATOM 1467 N N . LYS A 1 187 ? 3.907 -5.483 -7.874 1.00 96.31 187 LYS A N 1
ATOM 1468 C CA . LYS A 1 187 ? 2.988 -5.430 -9.019 1.00 96.31 187 LYS A CA 1
ATOM 1469 C C . LYS A 1 187 ? 2.168 -4.139 -8.956 1.00 96.31 187 LYS A C 1
ATOM 1471 O O . LYS A 1 187 ? 1.504 -3.901 -7.946 1.00 96.31 187 LYS A O 1
ATOM 1476 N N . ILE A 1 188 ? 2.182 -3.339 -10.022 1.00 94.69 188 ILE A N 1
ATOM 1477 C CA . ILE A 1 188 ? 1.319 -2.155 -10.173 1.00 94.69 188 ILE A CA 1
ATOM 1478 C C . ILE A 1 188 ? 0.550 -2.266 -11.497 1.00 94.69 188 ILE A C 1
ATOM 1480 O O . ILE A 1 188 ? 1.173 -2.392 -12.548 1.00 94.69 188 ILE A O 1
ATOM 1484 N N . GLY A 1 189 ? -0.780 -2.218 -11.448 1.00 93.38 189 GLY A N 1
ATOM 1485 C CA . GLY A 1 189 ? -1.653 -2.162 -12.628 1.00 93.38 189 GLY A CA 1
ATOM 1486 C C . GLY A 1 189 ? -2.569 -0.946 -12.541 1.00 93.38 189 GLY A C 1
ATOM 1487 O O . GLY A 1 189 ? -3.160 -0.739 -11.479 1.00 93.38 189 GLY A O 1
ATOM 1488 N N . TYR A 1 190 ? -2.663 -0.110 -13.580 1.00 90.25 190 TYR A N 1
ATOM 1489 C CA . TYR A 1 190 ? -3.482 1.104 -13.472 1.00 90.25 190 TYR A CA 1
ATOM 1490 C C . TYR A 1 190 ? -3.966 1.744 -14.777 1.00 90.25 190 TYR A C 1
ATOM 1492 O O . TYR A 1 190 ? -3.338 1.629 -15.827 1.00 90.25 190 TYR A O 1
ATOM 1500 N N . HIS A 1 191 ? -5.041 2.523 -14.646 1.00 91.44 191 HIS A N 1
ATOM 1501 C CA . HIS A 1 191 ? -5.517 3.486 -15.637 1.00 91.44 191 HIS A CA 1
ATOM 1502 C C . HIS A 1 191 ? -5.468 4.897 -15.018 1.00 91.44 191 HIS A C 1
ATOM 1504 O O . HIS A 1 191 ? -6.035 5.128 -13.944 1.00 91.44 191 HIS A O 1
ATOM 1510 N N . SER A 1 192 ? -4.745 5.847 -15.626 1.00 90.25 192 SER A N 1
ATOM 1511 C CA . SER A 1 192 ? -4.666 7.217 -15.087 1.00 90.25 192 SER A CA 1
ATOM 1512 C C . SER A 1 192 ? -4.171 8.265 -16.077 1.00 90.25 192 SER A C 1
ATOM 1514 O O . SER A 1 192 ? -3.164 8.060 -16.742 1.00 90.25 192 SER A O 1
ATOM 1516 N N . ASN A 1 193 ? -4.782 9.452 -16.096 1.00 88.38 193 ASN A N 1
ATOM 1517 C CA . ASN A 1 193 ? -4.406 10.512 -17.038 1.00 88.38 193 ASN A CA 1
ATOM 1518 C C . ASN A 1 193 ? -2.984 11.047 -16.774 1.00 88.38 193 ASN A C 1
ATOM 1520 O O . ASN A 1 193 ? -2.250 11.321 -17.725 1.00 88.38 193 ASN A O 1
ATOM 1524 N N . LYS A 1 194 ? -2.596 11.242 -15.500 1.00 91.75 194 LYS A N 1
ATOM 1525 C CA . LYS A 1 194 ? -1.296 11.836 -15.102 1.00 91.75 194 LYS A CA 1
ATOM 1526 C C . LYS A 1 194 ? -0.675 11.140 -13.862 1.00 91.75 194 LYS A C 1
ATOM 1528 O O . LYS A 1 194 ? -0.613 11.751 -12.792 1.00 91.75 194 LYS A O 1
ATOM 1533 N N . PRO A 1 195 ? -0.234 9.870 -13.968 1.00 90.94 195 PRO A N 1
ATOM 1534 C CA . PRO A 1 195 ? 0.440 9.118 -12.903 1.00 90.94 195 PRO A CA 1
ATOM 1535 C C . PRO A 1 195 ? 1.906 9.550 -12.704 1.00 90.94 195 PRO A C 1
ATOM 1537 O O . PRO A 1 195 ? 2.645 9.822 -13.653 1.00 90.94 195 PRO A O 1
ATOM 1540 N N . THR A 1 196 ? 2.372 9.531 -11.456 1.00 95.19 196 THR A N 1
ATOM 1541 C CA . THR A 1 196 ? 3.795 9.644 -11.098 1.00 95.19 196 THR A CA 1
ATOM 1542 C C . THR A 1 196 ? 4.188 8.533 -10.133 1.00 95.19 196 THR A C 1
ATOM 1544 O O . THR A 1 196 ? 3.684 8.461 -9.012 1.00 95.19 196 THR A O 1
ATOM 1547 N N . ILE A 1 197 ? 5.128 7.684 -10.551 1.00 94.06 197 ILE A N 1
ATOM 1548 C CA . ILE A 1 197 ? 5.621 6.543 -9.774 1.00 94.06 197 ILE A CA 1
ATOM 1549 C C . ILE A 1 197 ? 7.119 6.722 -9.504 1.00 94.06 197 ILE A C 1
ATOM 1551 O O . ILE A 1 197 ? 7.913 6.897 -10.430 1.00 94.06 197 ILE A O 1
ATOM 1555 N N . LYS A 1 198 ? 7.514 6.661 -8.227 1.00 95.62 198 LYS A N 1
ATOM 1556 C CA . LYS A 1 198 ? 8.916 6.566 -7.795 1.00 95.62 198 LYS A CA 1
ATOM 1557 C C . LYS A 1 198 ? 9.116 5.279 -6.992 1.00 95.62 198 LYS A C 1
ATOM 1559 O O . LYS A 1 198 ? 8.479 5.110 -5.952 1.00 95.62 198 LYS A O 1
ATOM 1564 N N . ILE A 1 199 ? 9.997 4.404 -7.463 1.00 92.44 199 ILE A N 1
ATOM 1565 C CA . ILE A 1 199 ? 10.357 3.136 -6.818 1.00 92.44 199 ILE A CA 1
ATOM 1566 C C . ILE A 1 199 ? 11.859 3.169 -6.514 1.00 92.44 199 ILE A C 1
ATOM 1568 O O . ILE A 1 199 ? 12.654 3.412 -7.419 1.00 92.44 199 ILE A O 1
ATOM 1572 N N . GLY A 1 200 ? 12.236 2.939 -5.259 1.00 89.69 200 GLY A N 1
ATOM 1573 C CA . GLY A 1 200 ? 13.623 2.779 -4.818 1.00 89.69 200 GLY A CA 1
ATOM 1574 C C . GLY A 1 200 ? 13.777 1.485 -4.025 1.00 89.69 200 GLY A C 1
ATOM 1575 O O . GLY A 1 200 ? 12.938 1.227 -3.159 1.00 89.69 200 GLY A O 1
ATOM 1576 N N . TYR A 1 201 ? 14.800 0.670 -4.297 1.00 83.75 201 TYR A N 1
ATOM 1577 C CA . TYR A 1 201 ? 15.038 -0.530 -3.490 1.00 83.75 201 TYR A CA 1
ATOM 1578 C C . TYR A 1 201 ? 16.489 -0.996 -3.380 1.00 83.75 201 TYR A C 1
ATOM 1580 O O . TYR A 1 201 ? 17.280 -0.862 -4.311 1.00 83.75 201 TYR A O 1
ATOM 1588 N N . HIS A 1 202 ? 16.780 -1.626 -2.243 1.00 86.81 202 HIS A N 1
ATOM 1589 C CA . HIS A 1 202 ? 17.971 -2.432 -2.004 1.00 86.81 202 HIS A CA 1
ATOM 1590 C C . HIS A 1 202 ? 17.523 -3.863 -1.659 1.00 86.81 202 HIS A C 1
ATOM 1592 O O . HIS A 1 202 ? 16.690 -4.053 -0.764 1.00 86.81 202 HIS A O 1
ATOM 1598 N N . SER A 1 203 ? 17.984 -4.876 -2.402 1.00 85.75 203 SER A N 1
ATOM 1599 C CA . SER A 1 203 ? 17.517 -6.253 -2.167 1.00 85.75 203 SER A CA 1
ATOM 1600 C C . SER A 1 203 ? 18.348 -7.362 -2.797 1.00 85.75 203 SER A C 1
ATOM 1602 O O . SER A 1 203 ? 18.778 -7.224 -3.937 1.00 85.75 203 SER A O 1
ATOM 1604 N N . ASN A 1 204 ? 18.404 -8.538 -2.170 1.00 87.81 204 ASN A N 1
ATOM 1605 C CA . ASN A 1 204 ? 19.038 -9.710 -2.783 1.00 87.81 204 ASN A CA 1
ATOM 1606 C C . ASN A 1 204 ? 18.316 -10.202 -4.058 1.00 87.81 204 ASN A C 1
ATOM 1608 O O . ASN A 1 204 ? 18.967 -10.475 -5.070 1.00 87.81 204 ASN A O 1
ATOM 1612 N N . LYS A 1 205 ? 16.976 -10.292 -4.051 1.00 89.56 205 LYS A N 1
ATOM 1613 C CA . LYS A 1 205 ? 16.176 -10.647 -5.244 1.00 89.56 205 LYS A CA 1
ATOM 1614 C C . LYS A 1 205 ? 14.944 -9.745 -5.390 1.00 89.56 205 LYS A C 1
ATOM 1616 O O . LYS A 1 205 ? 14.089 -9.730 -4.502 1.00 89.56 205 LYS A O 1
ATOM 1621 N N . ALA A 1 206 ? 14.805 -9.065 -6.530 1.00 89.25 206 ALA A N 1
ATOM 1622 C CA . ALA A 1 206 ? 13.664 -8.196 -6.835 1.00 89.25 206 ALA A CA 1
ATOM 1623 C C . ALA A 1 206 ? 12.919 -8.585 -8.116 1.00 89.25 206 ALA A C 1
ATOM 1625 O O . ALA A 1 206 ? 13.517 -8.914 -9.141 1.00 89.25 206 ALA A O 1
ATOM 1626 N N . THR A 1 207 ? 11.592 -8.459 -8.085 1.00 92.50 207 THR A N 1
ATOM 1627 C CA . THR A 1 207 ? 10.734 -8.501 -9.276 1.00 92.50 207 THR A CA 1
ATOM 1628 C C . THR A 1 207 ? 9.761 -7.326 -9.288 1.00 92.50 207 THR A C 1
ATOM 1630 O O . THR A 1 207 ? 8.913 -7.209 -8.404 1.00 92.50 207 THR A O 1
ATOM 1633 N N . ILE A 1 208 ? 9.834 -6.492 -10.327 1.00 91.38 208 ILE A N 1
ATOM 1634 C CA . ILE A 1 208 ? 8.852 -5.440 -10.616 1.00 91.38 208 ILE A CA 1
ATOM 1635 C C . ILE A 1 208 ? 8.056 -5.827 -11.862 1.00 91.38 208 ILE A C 1
ATOM 1637 O O . ILE A 1 208 ? 8.628 -6.171 -12.898 1.00 91.38 208 ILE A O 1
ATOM 1641 N N . LYS A 1 209 ? 6.727 -5.727 -11.777 1.00 93.38 209 LYS A N 1
ATOM 1642 C CA . LYS A 1 209 ? 5.823 -5.758 -12.932 1.00 93.38 209 LYS A CA 1
ATOM 1643 C C . LYS A 1 209 ? 4.924 -4.521 -12.903 1.00 93.38 209 LYS A C 1
ATOM 1645 O O . LYS A 1 209 ? 4.187 -4.333 -11.934 1.00 93.38 209 LYS A O 1
ATOM 1650 N N . THR A 1 210 ? 4.963 -3.697 -13.947 1.00 89.75 210 THR A N 1
ATOM 1651 C CA . THR A 1 210 ? 4.075 -2.530 -14.099 1.00 89.75 210 THR A CA 1
ATOM 1652 C C . THR A 1 210 ? 3.344 -2.576 -15.437 1.00 89.75 210 THR A C 1
ATOM 1654 O O . THR A 1 210 ? 4.007 -2.629 -16.470 1.00 89.75 210 THR A O 1
ATOM 1657 N N . GLY A 1 211 ? 2.011 -2.531 -15.415 1.00 88.38 211 GLY A N 1
ATOM 1658 C CA . GLY A 1 211 ? 1.153 -2.458 -16.605 1.00 88.38 211 GLY A CA 1
ATOM 1659 C C . GLY A 1 211 ? 0.240 -1.234 -16.537 1.00 88.38 211 GLY A C 1
ATOM 1660 O O . GLY A 1 211 ? -0.347 -1.008 -15.475 1.00 88.38 211 GLY A O 1
ATOM 1661 N N . TYR A 1 212 ? 0.136 -0.425 -17.599 1.00 84.94 212 TYR A N 1
ATOM 1662 C CA . TYR A 1 212 ? -0.711 0.775 -17.545 1.00 84.94 212 TYR A CA 1
ATOM 1663 C C . TYR A 1 212 ? -1.220 1.359 -18.867 1.00 84.94 212 TYR A C 1
ATOM 1665 O O . TYR A 1 212 ? -0.583 1.240 -19.913 1.00 84.94 212 TYR A O 1
ATOM 1673 N N . HIS A 1 213 ? -2.334 2.088 -18.749 1.00 87.06 213 HIS A N 1
ATOM 1674 C CA . HIS A 1 213 ? -2.890 2.994 -19.756 1.00 87.06 213 HIS A CA 1
ATOM 1675 C C . HIS A 1 213 ? -2.914 4.436 -19.200 1.00 87.06 213 HIS A C 1
ATOM 1677 O O . HIS A 1 213 ? -3.336 4.647 -18.056 1.00 87.06 213 HIS A O 1
ATOM 1683 N N . SER A 1 214 ? -2.423 5.433 -19.955 1.00 87.50 214 SER A N 1
ATOM 1684 C CA . SER A 1 214 ? -2.306 6.821 -19.449 1.00 87.50 214 SER A CA 1
ATOM 1685 C C . SER A 1 214 ? -2.021 7.903 -20.498 1.00 87.50 214 SER A C 1
ATOM 1687 O O . SER A 1 214 ? -1.193 7.691 -21.376 1.00 87.50 214 SER A O 1
ATOM 1689 N N . ASN A 1 215 ? -2.530 9.128 -20.324 1.00 85.31 215 ASN A N 1
ATOM 1690 C CA . ASN A 1 215 ? -2.208 10.240 -21.239 1.00 85.31 215 ASN A CA 1
ATOM 1691 C C . ASN A 1 215 ? -0.757 10.743 -21.063 1.00 85.31 215 ASN A C 1
ATOM 1693 O O . ASN A 1 215 ? -0.059 10.966 -22.054 1.00 85.31 215 ASN A O 1
ATOM 1697 N N . LYS A 1 216 ? -0.278 10.922 -19.819 1.00 87.31 216 LYS A N 1
ATOM 1698 C CA . LYS A 1 216 ? 1.124 11.289 -19.523 1.00 87.31 216 LYS A CA 1
ATOM 1699 C C . LYS A 1 216 ? 1.688 10.540 -18.313 1.00 87.31 216 LYS A C 1
ATOM 1701 O O . LYS A 1 216 ? 1.404 10.921 -17.178 1.00 87.31 216 LYS A O 1
ATOM 1706 N N . ALA A 1 217 ? 2.560 9.557 -18.540 1.00 87.69 217 ALA A N 1
ATOM 1707 C CA . ALA A 1 217 ? 3.213 8.797 -17.473 1.00 87.69 217 ALA A CA 1
ATOM 1708 C C . ALA A 1 217 ? 4.610 9.310 -17.103 1.00 87.69 217 ALA A C 1
ATOM 1710 O O . ALA A 1 217 ? 5.411 9.688 -17.958 1.00 87.69 217 ALA A O 1
ATOM 1711 N N . THR A 1 218 ? 4.943 9.262 -15.810 1.00 91.62 218 THR A N 1
ATOM 1712 C CA . THR A 1 218 ? 6.318 9.446 -15.321 1.00 91.62 218 THR A CA 1
ATOM 1713 C C . THR A 1 218 ? 6.684 8.364 -14.312 1.00 91.62 218 THR A C 1
ATOM 1715 O O . THR A 1 218 ? 6.118 8.296 -13.220 1.00 91.62 218 THR A O 1
ATOM 1718 N N . ILE A 1 219 ? 7.670 7.541 -14.667 1.00 90.31 219 ILE A N 1
ATOM 1719 C CA . ILE A 1 219 ? 8.182 6.445 -13.841 1.00 90.31 219 ILE A CA 1
ATOM 1720 C C . ILE A 1 219 ? 9.679 6.656 -13.596 1.00 90.31 219 ILE A C 1
ATOM 1722 O O . ILE A 1 219 ? 10.464 6.846 -14.527 1.00 90.31 219 ILE A O 1
ATOM 1726 N N . LYS A 1 220 ? 10.084 6.619 -12.324 1.00 92.31 220 LYS A N 1
ATOM 1727 C CA . LYS A 1 220 ? 11.491 6.602 -11.904 1.00 92.31 220 LYS A CA 1
ATOM 1728 C C . LYS A 1 220 ? 11.733 5.356 -11.049 1.00 92.31 220 LYS A C 1
ATOM 1730 O O . LYS A 1 220 ? 11.092 5.212 -10.009 1.00 92.31 220 LYS A O 1
ATOM 1735 N N . ILE A 1 221 ? 12.638 4.481 -11.483 1.00 89.56 221 ILE A N 1
ATOM 1736 C CA . ILE A 1 221 ? 13.081 3.292 -10.742 1.00 89.56 221 ILE A CA 1
ATOM 1737 C C . ILE A 1 221 ? 14.576 3.453 -10.440 1.00 89.56 221 ILE A C 1
ATOM 1739 O O . ILE A 1 221 ? 15.355 3.721 -11.353 1.00 89.56 221 ILE A O 1
ATOM 1743 N N . GLY A 1 222 ? 14.965 3.314 -9.176 1.00 88.19 222 GLY A N 1
ATOM 1744 C CA . GLY A 1 222 ? 16.360 3.232 -8.737 1.00 88.19 222 GLY A CA 1
ATOM 1745 C C . GLY A 1 222 ? 16.574 1.950 -7.942 1.00 88.19 222 GLY A C 1
ATOM 1746 O O . GLY A 1 222 ? 15.736 1.646 -7.089 1.00 88.19 222 GLY A O 1
ATOM 1747 N N . TYR A 1 223 ? 17.637 1.185 -8.206 1.00 83.19 223 TYR A N 1
ATOM 1748 C CA . TYR A 1 223 ? 17.884 -0.028 -7.423 1.00 83.19 223 TYR A CA 1
ATOM 1749 C C . TYR A 1 223 ? 19.331 -0.490 -7.279 1.00 83.19 223 TYR A C 1
ATOM 1751 O O . TYR A 1 223 ? 20.154 -0.308 -8.171 1.00 83.19 223 TYR A O 1
ATOM 1759 N N . HIS A 1 224 ? 19.580 -1.174 -6.163 1.00 85.25 224 HIS A N 1
ATOM 1760 C CA . HIS A 1 224 ? 20.762 -1.990 -5.910 1.00 85.25 224 HIS A CA 1
ATOM 1761 C C . HIS A 1 224 ? 20.309 -3.433 -5.623 1.00 85.25 224 HIS A C 1
ATOM 1763 O O . HIS A 1 224 ? 19.481 -3.647 -4.730 1.00 85.25 224 HIS A O 1
ATOM 1769 N N . SER A 1 225 ? 20.797 -4.435 -6.365 1.00 84.06 225 SER A N 1
ATOM 1770 C CA . SER A 1 225 ? 20.394 -5.832 -6.110 1.00 84.06 225 SER A CA 1
ATOM 1771 C C . SER A 1 225 ? 21.237 -6.914 -6.777 1.00 84.06 225 SER A C 1
ATOM 1773 O O . SER A 1 225 ? 21.488 -6.828 -7.974 1.00 84.06 225 SER A O 1
ATOM 1775 N N . ASN A 1 226 ? 21.484 -8.028 -6.085 1.00 85.19 226 ASN A N 1
ATOM 1776 C CA . ASN A 1 226 ? 22.152 -9.199 -6.669 1.00 85.19 226 ASN A CA 1
ATOM 1777 C C . ASN A 1 226 ? 21.418 -9.788 -7.895 1.00 85.19 226 ASN A C 1
ATOM 1779 O O . ASN A 1 226 ? 22.058 -10.099 -8.903 1.00 85.19 226 ASN A O 1
ATOM 1783 N N . LYS A 1 227 ? 20.079 -9.919 -7.853 1.00 85.62 227 LYS A N 1
ATOM 1784 C CA . LYS A 1 227 ? 19.261 -10.318 -9.020 1.00 85.62 227 LYS A CA 1
ATOM 1785 C C . LYS A 1 227 ? 18.000 -9.452 -9.171 1.00 85.62 227 LYS A C 1
ATOM 1787 O O . LYS A 1 227 ? 17.157 -9.430 -8.271 1.00 85.62 227 LYS A O 1
ATOM 1792 N N . ALA A 1 228 ? 17.827 -8.812 -10.330 1.00 86.44 228 ALA A N 1
ATOM 1793 C CA . ALA A 1 228 ? 16.646 -8.007 -10.665 1.00 86.44 228 ALA A CA 1
ATOM 1794 C C . ALA A 1 228 ? 15.901 -8.512 -11.906 1.00 86.44 228 ALA A C 1
ATOM 1796 O O . ALA A 1 228 ? 16.496 -8.862 -12.924 1.00 86.44 228 ALA A O 1
ATOM 1797 N N . THR A 1 229 ? 14.570 -8.460 -11.862 1.00 89.62 229 THR A N 1
ATOM 1798 C CA . THR A 1 229 ? 13.710 -8.612 -13.043 1.00 89.62 229 THR A CA 1
ATOM 1799 C C . THR A 1 229 ? 12.670 -7.502 -13.085 1.00 89.62 229 THR A C 1
ATOM 1801 O O . THR A 1 229 ? 11.845 -7.375 -12.181 1.00 89.62 229 THR A O 1
ATOM 1804 N N . ILE A 1 230 ? 12.674 -6.715 -14.157 1.00 87.88 230 ILE A N 1
ATOM 1805 C CA . ILE A 1 230 ? 11.724 -5.627 -14.388 1.00 87.88 230 ILE A CA 1
ATOM 1806 C C . ILE A 1 230 ? 10.959 -5.911 -15.684 1.00 87.88 230 ILE A C 1
ATOM 1808 O O . ILE A 1 230 ? 11.563 -6.091 -16.741 1.00 87.88 230 ILE A O 1
ATOM 1812 N N . LYS A 1 231 ? 9.624 -5.938 -15.602 1.00 89.81 231 LYS A N 1
ATOM 1813 C CA . LYS A 1 231 ? 8.720 -5.981 -16.760 1.00 89.81 231 LYS A CA 1
ATOM 1814 C C . LYS A 1 231 ? 7.818 -4.744 -16.763 1.00 89.81 231 LYS A C 1
ATOM 1816 O O . LYS A 1 231 ? 7.096 -4.520 -15.789 1.00 89.81 231 LYS A O 1
ATOM 1821 N N . ILE A 1 232 ? 7.850 -3.962 -17.840 1.00 85.75 232 ILE A N 1
ATOM 1822 C CA . ILE A 1 232 ? 7.041 -2.745 -18.017 1.00 85.75 232 ILE A CA 1
ATOM 1823 C C . ILE A 1 232 ? 6.253 -2.875 -19.325 1.00 85.75 232 ILE A C 1
ATOM 1825 O O . ILE A 1 232 ? 6.862 -2.941 -20.386 1.00 85.75 232 ILE A O 1
ATOM 1829 N N . GLY A 1 233 ? 4.923 -2.904 -19.247 1.00 84.19 233 GLY A N 1
ATOM 1830 C CA . GLY A 1 233 ? 4.029 -2.846 -20.408 1.00 84.19 233 GLY A CA 1
ATOM 1831 C C . GLY A 1 233 ? 3.193 -1.570 -20.360 1.00 84.19 233 GLY A C 1
ATOM 1832 O O . GLY A 1 233 ? 2.652 -1.265 -19.294 1.00 84.19 233 GLY A O 1
ATOM 1833 N N . TYR A 1 234 ? 3.094 -0.806 -21.452 1.00 80.06 234 TYR A N 1
ATOM 1834 C CA . TYR A 1 234 ? 2.270 0.409 -21.434 1.00 80.06 234 TYR A CA 1
ATOM 1835 C C . TYR A 1 234 ? 1.700 0.887 -22.769 1.00 80.06 234 TYR A C 1
ATOM 1837 O O . TYR A 1 234 ? 2.314 0.745 -23.823 1.00 80.06 234 TYR A O 1
ATOM 1845 N N . HIS A 1 235 ? 0.547 1.548 -22.659 1.00 81.94 235 HIS A N 1
ATOM 1846 C CA . HIS A 1 235 ? -0.101 2.325 -23.709 1.00 81.94 235 HIS A CA 1
ATOM 1847 C C . HIS A 1 235 ? -0.220 3.787 -23.240 1.00 81.94 235 HIS A C 1
ATOM 1849 O O . HIS A 1 235 ? -0.799 4.053 -22.179 1.00 81.94 235 HIS A O 1
ATOM 1855 N N . SER A 1 236 ? 0.364 4.749 -23.965 1.00 79.75 236 SER A N 1
ATOM 1856 C CA . SER A 1 236 ? 0.316 6.161 -23.542 1.00 79.75 236 SER A CA 1
ATOM 1857 C C . SER A 1 236 ? 0.679 7.190 -24.604 1.00 79.75 236 SER A C 1
ATOM 1859 O O . SER A 1 236 ? 1.653 7.000 -25.318 1.00 79.75 236 SER A O 1
ATOM 1861 N N . ASN A 1 237 ? 0.055 8.370 -24.589 1.00 77.88 237 ASN A N 1
ATOM 1862 C CA . ASN A 1 237 ? 0.427 9.440 -25.528 1.00 77.88 237 ASN A CA 1
ATOM 1863 C C . ASN A 1 237 ? 1.839 10.000 -25.251 1.00 77.88 237 ASN A C 1
ATOM 1865 O O . ASN A 1 237 ? 2.587 10.281 -26.189 1.00 77.88 237 ASN A O 1
ATOM 1869 N N . LYS A 1 238 ? 2.220 10.181 -23.973 1.00 78.81 238 LYS A N 1
ATOM 1870 C CA . LYS A 1 238 ? 3.543 10.706 -23.570 1.00 78.81 238 LYS A CA 1
ATOM 1871 C C . LYS A 1 238 ? 4.115 9.942 -22.362 1.00 78.81 238 LYS A C 1
ATOM 1873 O O . LYS A 1 238 ? 3.597 10.070 -21.253 1.00 78.81 238 LYS A O 1
ATOM 1878 N N . ALA A 1 239 ? 5.217 9.208 -22.531 1.00 80.88 239 ALA A N 1
ATOM 1879 C CA . ALA A 1 239 ? 5.879 8.465 -21.449 1.00 80.88 239 ALA A CA 1
ATOM 1880 C C . ALA A 1 239 ? 7.276 9.001 -21.108 1.00 80.88 239 ALA A C 1
ATOM 1882 O O . ALA A 1 239 ? 8.089 9.292 -21.984 1.00 80.88 239 ALA A O 1
ATOM 1883 N N . THR A 1 240 ? 7.600 9.065 -19.815 1.00 85.06 240 THR A N 1
ATOM 1884 C CA . THR A 1 240 ? 8.961 9.337 -19.328 1.00 85.06 240 THR A CA 1
ATOM 1885 C C . THR A 1 240 ? 9.398 8.271 -18.331 1.00 85.06 240 THR A C 1
ATOM 1887 O O . THR A 1 240 ? 8.818 8.145 -17.250 1.00 85.06 240 THR A O 1
ATOM 1890 N N . LEU A 1 241 ? 10.451 7.532 -18.678 1.00 83.94 241 LEU A N 1
ATOM 1891 C CA . LEU A 1 241 ? 10.996 6.426 -17.896 1.00 83.94 241 LEU A CA 1
ATOM 1892 C C . LEU A 1 241 ? 12.478 6.681 -17.583 1.00 83.94 241 LEU A C 1
ATOM 1894 O O . LEU A 1 241 ? 13.307 6.800 -18.484 1.00 83.94 241 LEU A O 1
ATOM 1898 N N . ARG A 1 242 ? 12.818 6.757 -16.291 1.00 85.31 242 ARG A N 1
ATOM 1899 C CA . ARG A 1 242 ? 14.210 6.760 -15.805 1.00 85.31 242 ARG A CA 1
ATOM 1900 C C . ARG A 1 242 ? 14.465 5.483 -15.017 1.00 85.31 242 ARG A C 1
ATOM 1902 O O . ARG A 1 242 ? 13.751 5.238 -14.044 1.00 85.31 242 ARG A O 1
ATOM 1909 N N . ILE A 1 243 ? 15.485 4.720 -15.399 1.00 82.75 243 ILE A N 1
ATOM 1910 C CA . ILE A 1 243 ? 15.951 3.551 -14.642 1.00 82.75 243 ILE A CA 1
ATOM 1911 C C . ILE A 1 243 ? 17.439 3.742 -14.329 1.00 82.75 243 ILE A C 1
ATOM 1913 O O . ILE A 1 243 ? 18.241 3.852 -15.254 1.00 82.75 243 ILE A O 1
ATOM 1917 N N . GLY A 1 244 ? 17.784 3.805 -13.043 1.00 82.38 244 GLY A N 1
ATOM 1918 C CA . GLY A 1 244 ? 19.165 3.754 -12.550 1.00 82.38 244 GLY A CA 1
ATOM 1919 C C . GLY A 1 244 ? 19.391 2.449 -11.792 1.00 82.38 244 GLY A C 1
ATOM 1920 O O . GLY A 1 244 ? 18.534 2.105 -10.972 1.00 82.38 244 GLY A O 1
ATOM 1921 N N . TYR A 1 245 ? 20.470 1.704 -12.059 1.00 79.12 245 TYR A N 1
ATOM 1922 C CA . TYR A 1 245 ? 20.697 0.446 -11.339 1.00 79.12 245 TYR A CA 1
ATOM 1923 C C . TYR A 1 245 ? 22.139 -0.024 -11.173 1.00 79.12 245 TYR A C 1
ATOM 1925 O O . TYR A 1 245 ? 22.956 0.105 -12.078 1.00 79.12 245 TYR A O 1
ATOM 1933 N N . HIS A 1 246 ? 22.396 -0.677 -10.041 1.00 80.12 246 HIS A N 1
ATOM 1934 C CA . HIS A 1 246 ? 23.587 -1.485 -9.809 1.00 80.12 246 HIS A CA 1
ATOM 1935 C C . HIS A 1 246 ? 23.176 -2.924 -9.453 1.00 80.12 246 HIS A C 1
ATOM 1937 O O . HIS A 1 246 ? 22.334 -3.138 -8.574 1.00 80.12 246 HIS A O 1
ATOM 1943 N N . SER A 1 247 ? 23.682 -3.919 -10.187 1.00 77.38 247 SER A N 1
ATOM 1944 C CA . SER A 1 247 ? 23.260 -5.316 -9.998 1.00 77.38 247 SER A CA 1
ATOM 1945 C C . SER A 1 247 ? 24.115 -6.341 -10.732 1.00 77.38 247 SER A C 1
ATOM 1947 O O . SER A 1 247 ? 24.315 -6.201 -11.937 1.00 77.38 247 SER A O 1
ATOM 1949 N N . ASN A 1 248 ? 24.456 -7.454 -10.083 1.00 77.31 248 ASN A N 1
ATOM 1950 C CA . ASN A 1 248 ? 25.249 -8.520 -10.707 1.00 77.31 248 ASN A CA 1
ATOM 1951 C C . ASN A 1 248 ? 24.504 -9.171 -11.890 1.00 77.31 248 ASN A C 1
ATOM 1953 O O . ASN A 1 248 ? 25.110 -9.427 -12.931 1.00 77.31 248 ASN A O 1
ATOM 1957 N N . LYS A 1 249 ? 23.186 -9.421 -11.765 1.00 76.88 249 LYS A N 1
ATOM 1958 C CA . LYS A 1 249 ? 22.341 -9.952 -12.859 1.00 76.88 249 LYS A CA 1
ATOM 1959 C C . LYS A 1 249 ? 21.011 -9.188 -12.987 1.00 76.88 249 LYS A C 1
ATOM 1961 O O . LYS A 1 249 ? 20.180 -9.227 -12.076 1.00 76.88 249 LYS A O 1
ATOM 1966 N N . ALA A 1 250 ? 20.779 -8.541 -14.132 1.00 79.88 250 ALA A N 1
ATOM 1967 C CA . ALA A 1 250 ? 19.558 -7.783 -14.437 1.00 79.88 250 ALA A CA 1
ATOM 1968 C C . ALA A 1 250 ? 18.828 -8.302 -15.684 1.00 79.88 250 ALA A C 1
ATOM 1970 O O . ALA A 1 250 ? 19.435 -8.539 -16.726 1.00 79.88 250 ALA A O 1
ATOM 1971 N N . THR A 1 251 ? 17.499 -8.386 -15.617 1.00 82.44 251 THR A N 1
ATOM 1972 C CA . THR A 1 251 ? 16.635 -8.623 -16.783 1.00 82.44 251 THR A CA 1
ATOM 1973 C C . THR A 1 251 ? 15.591 -7.520 -16.900 1.00 82.44 251 THR A C 1
ATOM 1975 O O . THR A 1 251 ? 14.762 -7.344 -16.005 1.00 82.44 251 THR A O 1
ATOM 1978 N N . LEU A 1 252 ? 15.596 -6.803 -18.022 1.00 82.06 252 LEU A N 1
ATOM 1979 C CA . LEU A 1 252 ? 14.661 -5.722 -18.326 1.00 82.06 252 LEU A CA 1
ATOM 1980 C C . LEU A 1 252 ? 13.867 -6.071 -19.592 1.00 82.06 252 LEU A C 1
ATOM 1982 O O . LEU A 1 252 ? 14.438 -6.183 -20.675 1.00 82.06 252 LEU A O 1
ATOM 1986 N N . LYS A 1 253 ? 12.546 -6.236 -19.461 1.00 83.06 253 LYS A N 1
ATOM 1987 C CA . LYS A 1 253 ? 11.620 -6.329 -20.602 1.00 83.06 253 LYS A CA 1
ATOM 1988 C C . LYS A 1 253 ? 10.706 -5.102 -20.612 1.00 83.06 253 LYS A C 1
ATOM 1990 O O . LYS A 1 253 ? 10.056 -4.821 -19.602 1.00 83.06 253 LYS A O 1
ATOM 1995 N N . ILE A 1 254 ? 10.678 -4.367 -21.723 1.00 78.50 254 ILE A N 1
ATOM 1996 C CA . ILE A 1 254 ? 9.802 -3.202 -21.914 1.00 78.50 254 ILE A CA 1
ATOM 1997 C C . ILE A 1 254 ? 9.038 -3.374 -23.227 1.00 78.50 254 ILE A C 1
ATOM 1999 O O . ILE A 1 254 ? 9.667 -3.471 -24.274 1.00 78.50 254 ILE A O 1
ATOM 2003 N N . SER A 1 255 ? 7.712 -3.340 -23.172 1.00 80.00 255 SER A N 1
ATOM 2004 C CA . SER A 1 255 ? 6.838 -3.424 -24.349 1.00 80.00 255 SER A CA 1
ATOM 2005 C C . SER A 1 255 ? 5.927 -2.193 -24.364 1.00 80.00 255 SER A C 1
ATOM 2007 O O . SER A 1 255 ? 5.332 -1.886 -23.324 1.00 80.00 255 SER A O 1
ATOM 2009 N N . TYR A 1 256 ? 5.837 -1.444 -25.470 1.00 73.12 256 TYR A N 1
ATOM 2010 C CA . TYR A 1 256 ? 5.017 -0.224 -25.483 1.00 73.12 256 TYR A CA 1
ATOM 2011 C C . TYR A 1 256 ? 4.376 0.181 -26.810 1.00 73.12 256 TYR A C 1
ATOM 2013 O O . TYR A 1 256 ? 4.929 -0.016 -27.890 1.00 73.12 256 TYR A O 1
ATOM 2021 N N . TYR A 1 257 ? 3.247 0.875 -26.656 1.00 72.62 257 TYR A N 1
ATOM 2022 C CA . TYR A 1 257 ? 2.547 1.641 -27.681 1.00 72.62 257 TYR A CA 1
ATOM 2023 C C . TYR A 1 257 ? 2.483 3.108 -27.228 1.00 72.62 257 TYR A C 1
ATOM 2025 O O . TYR A 1 257 ? 1.894 3.410 -26.184 1.00 72.62 257 TYR A O 1
ATOM 2033 N N . SER A 1 258 ? 3.164 4.026 -27.926 1.00 66.00 258 SER A N 1
ATOM 2034 C CA . SER A 1 258 ? 3.268 5.415 -27.448 1.00 66.00 258 SER A CA 1
ATOM 2035 C C . SER A 1 258 ? 3.718 6.426 -28.501 1.00 66.00 258 SER A C 1
ATOM 2037 O O . SER A 1 258 ? 4.742 6.226 -29.152 1.00 66.00 258 SER A O 1
ATOM 2039 N N . ASN A 1 259 ? 3.046 7.581 -28.566 1.00 64.88 259 ASN A N 1
ATOM 2040 C CA . ASN A 1 259 ? 3.346 8.636 -29.548 1.00 64.88 259 ASN A CA 1
ATOM 2041 C C . ASN A 1 259 ? 4.657 9.384 -29.245 1.00 64.88 259 ASN A C 1
ATOM 2043 O O . ASN A 1 259 ? 5.360 9.778 -30.170 1.00 64.88 259 ASN A O 1
ATOM 2047 N N . LYS A 1 260 ? 5.018 9.578 -27.964 1.00 64.56 260 LYS A N 1
ATOM 2048 C CA . LYS A 1 260 ? 6.323 10.150 -27.570 1.00 64.56 260 LYS A CA 1
ATOM 2049 C C . LYS A 1 260 ? 6.876 9.492 -26.308 1.00 64.56 260 LYS A C 1
ATOM 2051 O O . LYS A 1 260 ? 6.299 9.616 -25.227 1.00 64.56 260 LYS A O 1
ATOM 2056 N N . VAL A 1 261 ? 8.024 8.829 -26.437 1.00 68.88 261 VAL A N 1
ATOM 2057 C CA . VAL A 1 261 ? 8.745 8.183 -25.329 1.00 68.88 261 VAL A CA 1
ATOM 2058 C C . VAL A 1 261 ? 10.029 8.944 -25.016 1.00 68.88 261 VAL A C 1
ATOM 2060 O O . VAL A 1 261 ? 10.732 9.410 -25.907 1.00 68.88 261 VAL A O 1
ATOM 2063 N N . THR A 1 262 ? 10.366 9.054 -23.734 1.00 71.69 262 THR A N 1
ATOM 2064 C CA . THR A 1 262 ? 11.697 9.468 -23.276 1.00 71.69 262 THR A CA 1
ATOM 2065 C C . THR A 1 262 ? 12.221 8.444 -22.282 1.00 71.69 262 THR A C 1
ATOM 2067 O O . THR A 1 262 ? 11.753 8.370 -21.142 1.00 71.69 262 THR A O 1
ATOM 2070 N N . LEU A 1 263 ? 13.206 7.659 -22.719 1.00 74.94 263 LEU A N 1
ATOM 2071 C CA . LEU A 1 263 ? 13.926 6.693 -21.897 1.00 74.94 263 LEU A CA 1
ATOM 2072 C C . LEU A 1 263 ? 15.315 7.246 -21.561 1.00 74.94 263 LEU A C 1
ATOM 2074 O O . LEU A 1 263 ? 16.078 7.606 -22.456 1.00 74.94 263 LEU A O 1
ATOM 2078 N N . ARG A 1 264 ? 15.654 7.272 -20.269 1.00 74.12 264 ARG A N 1
ATOM 2079 C CA . ARG A 1 264 ? 17.035 7.450 -19.799 1.00 74.12 264 ARG A CA 1
ATOM 2080 C C . ARG A 1 264 ? 17.434 6.277 -18.910 1.00 74.12 264 ARG A C 1
ATOM 2082 O O . ARG A 1 264 ? 16.699 5.922 -17.982 1.00 74.12 264 ARG A O 1
ATOM 2089 N N . ARG A 1 265 ? 18.602 5.697 -19.188 1.00 72.44 265 ARG A N 1
ATOM 2090 C CA . ARG A 1 265 ? 19.214 4.615 -18.403 1.00 72.44 265 ARG A CA 1
ATOM 2091 C C . ARG A 1 265 ? 20.635 4.997 -17.998 1.00 72.44 265 ARG A C 1
ATOM 2093 O O . ARG A 1 265 ? 21.359 5.584 -18.795 1.00 72.44 265 ARG A O 1
ATOM 2100 N N . SER A 1 266 ? 20.996 4.621 -16.779 1.00 72.00 266 SER A N 1
ATOM 2101 C CA . SER A 1 266 ? 22.359 4.585 -16.245 1.00 72.00 266 SER A CA 1
ATOM 2102 C C . SER A 1 266 ? 22.462 3.283 -15.454 1.00 72.00 266 SER A C 1
ATOM 2104 O O . SER A 1 266 ? 21.512 2.935 -14.741 1.00 72.00 266 SER A O 1
ATOM 2106 N N . TYR A 1 267 ? 23.527 2.509 -15.653 1.00 71.44 267 TYR A N 1
ATOM 2107 C CA . TYR A 1 267 ? 23.655 1.211 -15.001 1.00 71.44 267 TYR A CA 1
ATOM 2108 C C . TYR A 1 267 ? 25.085 0.705 -14.873 1.00 71.44 267 TYR A C 1
ATOM 2110 O O . TYR A 1 267 ? 25.934 1.019 -15.701 1.00 71.44 267 TYR A O 1
ATOM 2118 N N . HIS A 1 268 ? 25.290 -0.139 -13.862 1.00 65.69 268 HIS A N 1
ATOM 2119 C CA . HIS A 1 268 ? 26.533 -0.855 -13.599 1.00 65.69 268 HIS A CA 1
ATOM 2120 C C . HIS A 1 268 ? 26.216 -2.322 -13.244 1.00 65.69 268 HIS A C 1
ATOM 2122 O O . HIS A 1 268 ? 25.593 -2.607 -12.213 1.00 65.69 268 HIS A O 1
ATOM 2128 N N . SER A 1 269 ? 26.544 -3.261 -14.139 1.00 60.97 269 SER A N 1
ATOM 2129 C CA . SER A 1 269 ? 26.128 -4.669 -14.019 1.00 60.97 269 SER A CA 1
ATOM 2130 C C . SER A 1 269 ? 27.022 -5.647 -14.774 1.00 60.97 269 SER A C 1
ATOM 2132 O O . SER A 1 269 ? 27.236 -5.450 -15.968 1.00 60.97 269 SER A O 1
ATOM 2134 N N . ASN A 1 270 ? 27.381 -6.765 -14.141 1.00 54.81 270 ASN A N 1
ATOM 2135 C CA . ASN A 1 270 ? 28.180 -7.837 -14.746 1.00 54.81 270 ASN A CA 1
ATOM 2136 C C . ASN A 1 270 ? 27.402 -8.595 -15.846 1.00 54.81 270 ASN A C 1
ATOM 2138 O O . ASN A 1 270 ? 27.987 -9.032 -16.829 1.00 54.81 270 ASN A O 1
ATOM 2142 N N . LYS A 1 271 ? 26.073 -8.763 -15.717 1.00 57.75 271 LYS A N 1
ATOM 2143 C CA . LYS A 1 271 ? 25.228 -9.344 -16.784 1.00 57.75 271 LYS A CA 1
ATOM 2144 C C . LYS A 1 271 ? 23.853 -8.670 -16.861 1.00 57.75 271 LYS A C 1
ATOM 2146 O O . LYS A 1 271 ? 23.030 -8.804 -15.954 1.00 57.75 271 LYS A O 1
ATOM 2151 N N . THR A 1 272 ? 23.579 -7.983 -17.972 1.00 63.38 272 THR A N 1
ATOM 2152 C CA . THR A 1 272 ? 22.262 -7.408 -18.309 1.00 63.38 272 THR A CA 1
ATOM 2153 C C . THR A 1 272 ? 21.648 -8.151 -19.499 1.00 63.38 272 THR A C 1
ATOM 2155 O O . THR A 1 272 ? 22.306 -8.354 -20.512 1.00 63.38 272 THR A O 1
ATOM 2158 N N . THR A 1 273 ? 20.359 -8.484 -19.417 1.00 69.81 273 THR A N 1
ATOM 2159 C CA . THR A 1 273 ? 19.539 -8.937 -20.555 1.00 69.81 273 THR A CA 1
ATOM 2160 C C . THR A 1 273 ? 18.414 -7.937 -20.808 1.00 69.81 273 THR A C 1
ATOM 2162 O O . THR A 1 273 ? 17.679 -7.574 -19.885 1.00 69.81 273 THR A O 1
ATOM 2165 N N . LEU A 1 274 ? 18.251 -7.512 -22.061 1.00 68.88 274 LEU A N 1
ATOM 2166 C CA . LEU A 1 274 ? 17.296 -6.487 -22.477 1.00 68.88 274 LEU A CA 1
ATOM 2167 C C . LEU A 1 274 ? 16.421 -7.006 -23.626 1.00 68.88 274 LEU A C 1
ATOM 2169 O O . LEU A 1 274 ? 16.949 -7.324 -24.684 1.00 68.88 274 LEU A O 1
ATOM 2173 N N . ARG A 1 275 ? 15.092 -7.033 -23.453 1.00 69.44 275 ARG A N 1
ATOM 2174 C CA . ARG A 1 275 ? 14.133 -7.189 -24.568 1.00 69.44 275 ARG A CA 1
ATOM 2175 C C . ARG A 1 275 ? 13.257 -5.947 -24.655 1.00 69.44 275 ARG A C 1
ATOM 2177 O O . ARG A 1 275 ? 12.827 -5.423 -23.621 1.00 69.44 275 ARG A O 1
ATOM 2184 N N . ARG A 1 276 ? 13.028 -5.463 -25.872 1.00 66.75 276 ARG A N 1
ATOM 2185 C CA . ARG A 1 276 ? 12.255 -4.253 -26.139 1.00 66.75 276 ARG A CA 1
ATOM 2186 C C . ARG A 1 276 ? 11.348 -4.490 -27.340 1.00 66.75 276 ARG A C 1
ATOM 2188 O O . ARG A 1 276 ? 11.856 -4.838 -28.396 1.00 66.75 276 ARG A O 1
ATOM 2195 N N . ASP A 1 277 ? 10.050 -4.284 -27.150 1.00 68.00 277 ASP A N 1
ATOM 2196 C CA . ASP A 1 277 ? 9.017 -4.496 -28.168 1.00 68.00 277 ASP A CA 1
ATOM 2197 C C . ASP A 1 277 ? 8.271 -3.160 -28.372 1.00 68.00 277 ASP A C 1
ATOM 2199 O O . ASP A 1 277 ? 7.883 -2.528 -27.382 1.00 68.00 277 ASP A O 1
ATOM 2203 N N . TYR A 1 278 ? 8.105 -2.685 -29.613 1.00 64.00 278 TYR A N 1
ATOM 2204 C CA . TYR A 1 278 ? 7.651 -1.311 -29.880 1.00 64.00 278 TYR A CA 1
ATOM 2205 C C . TYR A 1 278 ? 6.663 -1.187 -31.042 1.00 64.00 278 TYR A C 1
ATOM 2207 O O . TYR A 1 278 ? 6.917 -1.737 -32.111 1.00 64.00 278 TYR A O 1
ATOM 2215 N N . HIS A 1 279 ? 5.685 -0.288 -30.898 1.00 55.50 279 HIS A N 1
ATOM 2216 C CA . HIS A 1 279 ? 5.091 0.471 -32.008 1.00 55.50 279 HIS A CA 1
ATOM 2217 C C . HIS A 1 279 ? 5.105 1.977 -31.644 1.00 55.50 279 HIS A C 1
ATOM 2219 O O . HIS A 1 279 ? 4.574 2.377 -30.602 1.00 55.50 279 HIS A O 1
ATOM 2225 N N . SER A 1 280 ? 5.776 2.821 -32.444 1.00 49.78 280 SER A N 1
ATOM 2226 C CA . SER A 1 280 ? 5.923 4.274 -32.203 1.00 49.78 280 SER A CA 1
ATOM 2227 C C . SER A 1 280 ? 6.488 5.014 -33.428 1.00 49.78 280 SER A C 1
ATOM 2229 O O . SER A 1 280 ? 7.299 4.445 -34.150 1.00 49.78 280 SER A O 1
ATOM 2231 N N . LYS A 1 281 ? 6.121 6.294 -33.629 1.00 44.28 281 LYS A N 1
ATOM 2232 C CA . LYS A 1 281 ? 6.541 7.115 -34.790 1.00 44.28 281 LYS A CA 1
ATOM 2233 C C . LYS A 1 281 ? 7.776 8.027 -34.581 1.00 44.28 281 LYS A C 1
ATOM 2235 O O . LYS A 1 281 ? 8.219 8.616 -35.558 1.00 44.28 281 LYS A O 1
ATOM 2240 N N . LYS A 1 282 ? 8.334 8.203 -33.363 1.00 41.53 282 LYS A N 1
ATOM 2241 C CA . LYS A 1 282 ? 9.592 8.979 -33.114 1.00 41.53 282 LYS A CA 1
ATOM 2242 C C . LYS A 1 282 ? 10.134 8.793 -31.678 1.00 41.53 282 LYS A C 1
ATOM 2244 O O . LYS A 1 282 ? 9.394 8.992 -30.712 1.00 41.53 282 LYS A O 1
ATOM 2249 N N . ILE A 1 283 ? 11.425 8.457 -31.506 1.00 51.50 283 ILE A N 1
ATOM 2250 C CA . ILE A 1 283 ? 12.039 8.155 -30.187 1.00 51.50 283 ILE A CA 1
ATOM 2251 C C . ILE A 1 283 ? 13.455 8.762 -30.027 1.00 51.50 283 ILE A C 1
ATOM 2253 O O . ILE A 1 283 ? 14.405 8.235 -30.599 1.00 51.50 283 ILE A O 1
ATOM 2257 N N . PRO A 1 284 ? 13.657 9.776 -29.162 1.00 47.34 284 PRO A N 1
ATOM 2258 C CA . PRO A 1 284 ? 14.985 10.164 -28.684 1.00 47.34 284 PRO A CA 1
ATOM 2259 C C . PRO A 1 284 ? 15.384 9.364 -27.427 1.00 47.34 284 PRO A C 1
ATOM 2261 O O . PRO A 1 284 ? 14.706 9.409 -26.394 1.00 47.34 284 PRO A O 1
ATOM 2264 N N . CYS A 1 285 ? 16.515 8.658 -27.483 1.00 43.75 285 CYS A N 1
ATOM 2265 C CA . CYS A 1 285 ? 17.072 7.888 -26.365 1.00 43.75 285 CYS A CA 1
ATOM 2266 C C . CYS A 1 285 ? 18.429 8.468 -25.933 1.00 43.75 285 CYS A C 1
ATOM 2268 O O . CYS A 1 285 ? 19.234 8.830 -26.783 1.00 43.75 285 CYS A O 1
ATOM 2270 N N . LYS A 1 286 ? 18.708 8.535 -24.621 1.00 41.62 286 LYS A N 1
ATOM 2271 C CA . LYS A 1 286 ? 20.060 8.823 -24.098 1.00 41.62 286 LYS A CA 1
ATOM 2272 C C . LYS A 1 286 ? 20.439 7.809 -23.012 1.00 41.62 286 LYS A C 1
ATOM 2274 O O . LYS A 1 286 ? 19.694 7.611 -22.047 1.00 41.62 286 LYS A O 1
ATOM 2279 N N . THR A 1 287 ? 21.596 7.178 -23.178 1.00 45.69 287 THR A N 1
ATOM 2280 C CA . THR A 1 287 ? 22.175 6.163 -22.282 1.00 45.69 287 THR A CA 1
ATOM 2281 C C . THR A 1 287 ? 23.591 6.562 -21.889 1.00 45.69 287 THR A C 1
ATOM 2283 O O . THR A 1 287 ? 24.301 7.106 -22.725 1.00 45.69 287 THR A O 1
ATOM 2286 N N . GLY A 1 288 ? 23.992 6.267 -20.653 1.00 40.84 288 GLY A N 1
ATOM 2287 C CA . GLY A 1 288 ? 25.387 6.331 -20.204 1.00 40.84 288 GLY A CA 1
ATOM 2288 C C . GLY A 1 288 ? 25.787 4.997 -19.578 1.00 40.84 288 GLY A C 1
ATOM 2289 O O . GLY A 1 288 ? 24.943 4.348 -18.948 1.00 40.84 288 GLY A O 1
ATOM 2290 N N . HIS A 1 289 ? 27.042 4.592 -19.777 1.00 43.84 289 HIS A N 1
ATOM 2291 C CA . HIS A 1 289 ? 27.543 3.248 -19.479 1.00 43.84 289 HIS A CA 1
ATOM 2292 C C . HIS A 1 289 ? 28.909 3.327 -18.795 1.00 43.84 289 HIS A C 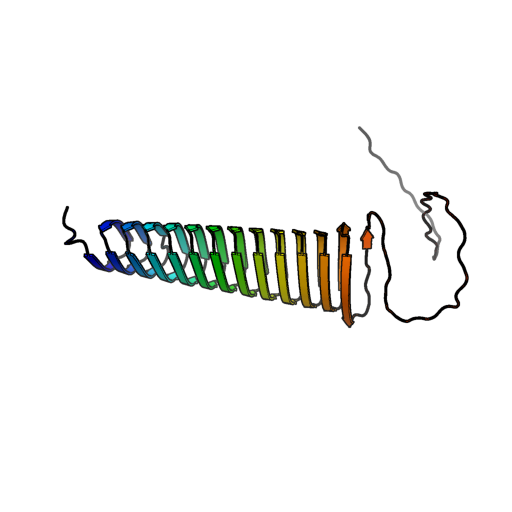1
ATOM 2294 O O . HIS A 1 289 ? 29.795 3.996 -19.310 1.00 43.84 289 HIS A O 1
ATOM 2300 N N . HIS A 1 290 ? 29.086 2.601 -17.689 1.00 36.50 290 HIS A N 1
ATOM 2301 C CA . HIS A 1 290 ? 30.402 2.277 -17.130 1.00 36.50 290 HIS A CA 1
ATOM 2302 C C . HIS A 1 290 ? 30.387 0.815 -16.676 1.00 36.50 290 HIS A C 1
ATOM 2304 O O . HIS A 1 290 ? 29.515 0.397 -15.904 1.00 36.50 290 HIS A O 1
ATOM 2310 N N . SER A 1 291 ? 31.332 0.025 -17.176 1.00 34.41 291 SER A N 1
ATOM 2311 C CA . SER A 1 291 ? 31.413 -1.414 -16.925 1.00 34.41 291 SER A CA 1
ATOM 2312 C C . SER A 1 291 ? 32.853 -1.901 -16.984 1.00 34.41 291 SER A C 1
ATOM 2314 O O . SER A 1 291 ? 33.465 -1.853 -18.049 1.00 34.41 291 SER A O 1
ATOM 2316 N N . ASN A 1 292 ? 33.335 -2.474 -15.886 1.00 28.92 292 ASN A N 1
ATOM 2317 C CA . ASN A 1 292 ? 34.457 -3.406 -15.916 1.00 28.92 292 ASN A CA 1
ATOM 2318 C C . ASN A 1 292 ? 33.973 -4.619 -16.758 1.00 28.92 292 ASN A C 1
ATOM 2320 O O . ASN A 1 292 ? 32.817 -5.035 -16.633 1.00 28.92 292 ASN A O 1
ATOM 2324 N N . MET A 1 293 ? 34.756 -5.044 -17.751 1.00 23.84 293 MET A N 1
ATOM 2325 C CA . MET A 1 293 ? 34.253 -5.079 -19.144 1.00 23.84 293 MET A CA 1
ATOM 2326 C C . MET A 1 293 ? 33.808 -6.470 -19.685 1.00 23.84 293 MET A C 1
ATOM 2328 O O . MET A 1 293 ? 34.568 -7.421 -19.556 1.00 23.84 293 MET A O 1
ATOM 2332 N N . ILE A 1 294 ? 32.610 -6.575 -20.324 1.00 31.03 294 ILE A N 1
ATOM 2333 C CA . ILE A 1 294 ? 32.127 -7.694 -21.208 1.00 31.03 294 ILE A CA 1
ATOM 2334 C C . ILE A 1 294 ? 30.833 -7.351 -22.039 1.00 31.03 294 ILE A C 1
ATOM 2336 O O . ILE A 1 294 ? 29.811 -7.043 -21.415 1.00 31.03 294 ILE A O 1
ATOM 2340 N N . PRO A 1 295 ? 30.785 -7.450 -23.403 1.00 31.56 295 PRO A N 1
ATOM 2341 C CA . PRO A 1 295 ? 29.578 -7.101 -24.209 1.00 31.56 295 PRO A CA 1
ATOM 2342 C C . PRO A 1 295 ? 29.275 -7.905 -25.525 1.00 31.56 295 PRO A C 1
ATOM 2344 O O . PRO A 1 295 ? 30.142 -8.036 -26.378 1.00 31.56 295 PRO A O 1
ATOM 2347 N N . LYS A 1 296 ? 28.007 -8.306 -25.794 1.00 22.53 296 LYS A N 1
ATOM 2348 C CA . LYS A 1 296 ? 27.445 -8.645 -27.149 1.00 22.53 296 LYS A CA 1
ATOM 2349 C C . LYS A 1 296 ? 25.908 -8.391 -27.229 1.00 22.53 296 LYS A C 1
ATOM 2351 O O . LYS A 1 296 ? 25.275 -8.178 -26.193 1.00 22.53 296 LYS A O 1
ATOM 2356 N N . TYR A 1 297 ? 25.310 -8.392 -28.436 1.00 24.17 297 TYR A N 1
ATOM 2357 C CA . TYR A 1 297 ? 23.895 -8.060 -28.767 1.00 24.17 297 TYR A CA 1
ATOM 2358 C C . TYR A 1 297 ? 23.313 -8.975 -29.879 1.00 24.17 297 TYR A C 1
ATOM 2360 O O . TYR A 1 297 ? 24.081 -9.594 -30.605 1.00 24.17 297 TYR A O 1
ATOM 2368 N N . THR A 1 298 ? 21.982 -8.989 -30.078 1.00 25.22 298 THR A N 1
ATOM 2369 C CA . THR A 1 298 ? 21.307 -9.516 -31.295 1.00 25.22 298 THR A CA 1
ATOM 2370 C C . THR A 1 298 ? 20.270 -8.519 -31.845 1.00 25.22 298 THR A C 1
ATOM 2372 O O . THR A 1 298 ? 19.620 -7.808 -31.072 1.00 25.22 298 THR A O 1
ATOM 2375 N N . ALA A 1 299 ? 20.138 -8.451 -33.176 1.00 28.44 299 ALA A N 1
ATOM 2376 C CA . ALA A 1 299 ? 19.372 -7.453 -33.942 1.00 28.44 299 ALA A CA 1
ATOM 2377 C C . ALA A 1 299 ? 19.014 -8.006 -35.351 1.00 28.44 299 ALA A C 1
ATOM 2379 O O . ALA A 1 299 ? 19.038 -9.217 -35.542 1.00 28.44 299 ALA A O 1
ATOM 2380 N N . LYS A 1 300 ? 18.743 -7.132 -36.333 1.00 29.83 300 LYS A N 1
ATOM 2381 C CA . LYS A 1 300 ? 19.331 -7.228 -37.691 1.00 29.83 300 LYS A CA 1
ATOM 2382 C C . LYS A 1 300 ? 19.697 -5.797 -38.143 1.00 29.83 300 LYS A C 1
ATOM 2384 O O . LYS A 1 300 ? 20.189 -5.040 -37.307 1.00 29.83 300 LYS A O 1
ATOM 2389 N N . SER A 1 301 ? 19.414 -5.400 -39.387 1.00 27.28 301 SER A N 1
ATOM 2390 C CA . SER A 1 301 ? 20.305 -4.554 -40.207 1.00 27.28 301 SER A CA 1
ATOM 2391 C C . SER A 1 301 ? 21.597 -5.294 -40.585 1.00 27.28 301 SER A C 1
ATOM 2393 O O . SER A 1 301 ? 21.953 -6.280 -39.939 1.00 27.28 301 SER A O 1
ATOM 2395 N N . GLN A 1 302 ? 22.248 -4.885 -41.673 1.00 24.69 302 GLN A N 1
ATOM 2396 C CA . GLN A 1 302 ? 23.305 -5.657 -42.328 1.00 24.69 302 GLN A CA 1
ATOM 2397 C C . GLN A 1 302 ? 24.444 -4.749 -42.805 1.00 24.69 302 GLN A C 1
ATOM 2399 O O . GLN A 1 302 ? 24.206 -3.648 -43.290 1.00 24.69 302 GLN A O 1
ATOM 2404 N N . THR A 1 303 ? 25.667 -5.240 -42.640 1.00 24.17 303 THR A N 1
ATOM 2405 C CA . THR A 1 303 ? 26.955 -4.615 -42.970 1.00 24.17 303 THR A CA 1
ATOM 2406 C C . THR A 1 303 ? 27.950 -5.740 -43.255 1.00 24.17 303 THR A C 1
ATOM 2408 O O . THR A 1 303 ? 27.823 -6.817 -42.666 1.00 24.17 303 THR A O 1
ATOM 2411 N N . SER A 1 304 ? 28.948 -5.500 -44.103 1.00 25.12 304 SER A N 1
ATOM 2412 C CA . SER A 1 304 ? 30.136 -6.357 -44.209 1.00 25.12 304 SER A CA 1
ATOM 2413 C C . SER A 1 304 ? 30.955 -6.337 -42.905 1.00 25.12 304 SER A C 1
ATOM 2415 O O . SER A 1 304 ? 30.750 -5.484 -42.037 1.00 25.12 304 SER A O 1
ATOM 2417 N N . GLY A 1 305 ? 31.851 -7.312 -42.735 1.00 26.28 305 GLY A N 1
ATOM 2418 C CA . GLY A 1 305 ? 32.774 -7.394 -41.598 1.00 26.28 305 GLY A CA 1
ATOM 2419 C C . GLY A 1 305 ? 34.233 -7.282 -42.039 1.00 26.28 305 GLY A C 1
ATOM 2420 O O . GLY A 1 305 ? 34.531 -7.517 -43.204 1.00 26.28 305 GLY A O 1
ATOM 2421 N N . LEU A 1 306 ? 35.120 -6.949 -41.096 1.00 25.34 306 LEU A N 1
ATOM 2422 C CA . LEU A 1 306 ? 36.578 -7.120 -41.173 1.00 25.34 306 LEU A CA 1
ATOM 2423 C C . LEU A 1 306 ? 37.185 -7.072 -39.748 1.00 25.34 306 LEU A C 1
ATOM 2425 O O . LEU A 1 306 ? 36.444 -7.023 -38.761 1.00 25.34 306 LEU A O 1
ATOM 2429 N N . THR A 1 307 ? 38.509 -7.210 -39.637 1.00 23.59 307 THR A N 1
ATOM 2430 C CA . THR A 1 307 ? 39.150 -7.999 -38.560 1.00 23.59 307 THR A CA 1
ATOM 2431 C C . THR A 1 307 ? 39.854 -7.172 -37.454 1.00 23.59 307 THR A C 1
ATOM 2433 O O . THR A 1 307 ? 39.830 -5.946 -37.437 1.00 23.59 307 THR A O 1
ATOM 2436 N N . VAL A 1 308 ? 40.409 -7.870 -36.455 1.00 28.25 308 VAL A N 1
ATOM 2437 C CA . VAL A 1 308 ? 40.991 -7.384 -35.185 1.00 28.25 308 VAL A CA 1
ATOM 2438 C C . VAL A 1 308 ? 42.260 -6.528 -35.364 1.00 28.25 308 VAL A C 1
ATOM 2440 O O . VAL A 1 308 ? 43.137 -6.906 -36.132 1.00 28.25 308 VAL A O 1
ATOM 2443 N N . GLY A 1 309 ? 42.434 -5.463 -34.560 1.00 23.97 309 GLY A N 1
ATOM 2444 C CA . GLY A 1 309 ? 43.694 -4.699 -34.519 1.00 23.97 309 GLY A CA 1
ATOM 2445 C C . GLY A 1 309 ? 43.874 -3.711 -33.348 1.00 23.97 309 GLY A C 1
ATOM 2446 O O . GLY A 1 309 ? 43.465 -2.564 -33.455 1.00 23.97 309 GLY A O 1
ATOM 2447 N N . LYS A 1 310 ? 44.581 -4.154 -32.290 1.00 26.50 310 LYS A N 1
ATOM 2448 C CA . LYS A 1 310 ? 45.293 -3.374 -31.236 1.00 26.50 310 LYS A CA 1
ATOM 2449 C C . LYS A 1 310 ? 44.514 -2.294 -30.434 1.00 26.50 310 LYS A C 1
ATOM 2451 O O . LYS A 1 310 ? 43.320 -2.074 -30.595 1.00 26.50 310 LYS A O 1
ATOM 2456 N N . ILE A 1 311 ? 45.194 -1.735 -29.424 1.00 31.88 311 ILE A N 1
ATOM 2457 C CA . ILE A 1 311 ? 44.646 -0.887 -28.348 1.00 31.88 311 ILE A CA 1
ATOM 2458 C C . ILE A 1 311 ? 45.230 0.526 -28.451 1.00 31.88 311 ILE A C 1
ATOM 2460 O O . ILE A 1 311 ? 46.442 0.672 -28.582 1.00 31.88 311 ILE A O 1
ATOM 2464 N N . SER A 1 312 ? 44.396 1.558 -28.291 1.00 27.55 312 SER A N 1
ATOM 2465 C CA . SER A 1 312 ? 44.807 2.891 -27.814 1.00 27.55 312 SER A CA 1
ATOM 2466 C C . SER A 1 312 ? 43.608 3.674 -27.271 1.00 27.55 312 SER A C 1
ATOM 2468 O O . SER A 1 312 ? 42.464 3.432 -27.658 1.00 27.55 312 SER A O 1
ATOM 2470 N N . LEU A 1 313 ? 43.871 4.586 -26.333 1.00 29.45 313 LEU A N 1
ATOM 2471 C CA . LEU A 1 313 ? 42.869 5.354 -25.593 1.00 29.45 313 LEU A CA 1
ATOM 2472 C C . LEU A 1 313 ? 42.972 6.835 -25.966 1.00 29.45 313 LEU A C 1
ATOM 2474 O O . LEU A 1 313 ? 43.932 7.486 -25.575 1.00 29.45 313 LEU A O 1
ATOM 2478 N N . PHE A 1 314 ? 41.953 7.383 -26.629 1.00 25.92 314 PHE A N 1
ATOM 2479 C CA . PHE A 1 314 ? 41.789 8.832 -26.770 1.00 25.92 314 PHE A CA 1
ATOM 2480 C C . PHE A 1 314 ? 40.339 9.253 -26.526 1.00 25.92 314 PHE A C 1
ATOM 2482 O O . PHE A 1 314 ? 39.395 8.640 -27.028 1.00 25.92 314 PHE A O 1
ATOM 2489 N N . ILE A 1 315 ? 40.168 10.319 -25.743 1.00 30.48 315 ILE A N 1
ATOM 2490 C CA . ILE A 1 315 ? 38.887 10.992 -25.521 1.00 30.48 315 ILE A CA 1
ATOM 2491 C C . ILE A 1 315 ? 38.918 12.280 -26.337 1.00 30.48 315 ILE A C 1
ATOM 2493 O O . ILE A 1 315 ? 39.668 13.193 -26.011 1.00 30.48 315 ILE A O 1
ATOM 2497 N N . ILE A 1 316 ? 38.077 12.371 -27.367 1.00 26.66 316 ILE A N 1
ATOM 2498 C CA . ILE A 1 316 ? 37.855 13.609 -28.119 1.00 26.66 316 ILE A CA 1
ATOM 2499 C C . ILE A 1 316 ? 36.363 13.941 -28.059 1.00 26.66 316 ILE A C 1
ATOM 2501 O O . ILE A 1 316 ? 35.511 13.104 -28.361 1.00 26.66 316 ILE A O 1
ATOM 2505 N N . ILE A 1 317 ? 36.048 15.167 -27.637 1.00 32.75 317 ILE A N 1
ATOM 2506 C CA . ILE A 1 317 ? 34.690 15.719 -27.637 1.00 32.75 317 ILE A CA 1
ATOM 2507 C C . ILE A 1 317 ? 34.629 16.797 -28.717 1.00 32.75 317 ILE A C 1
ATOM 2509 O O . ILE A 1 317 ? 35.012 17.938 -28.482 1.00 32.75 317 ILE A O 1
ATOM 2513 N N . THR A 1 318 ? 34.098 16.451 -29.886 1.00 27.52 318 THR A N 1
ATOM 2514 C CA . THR A 1 318 ? 33.786 17.408 -30.955 1.00 27.52 318 THR A CA 1
ATOM 2515 C C . THR A 1 318 ? 32.277 17.486 -31.168 1.00 27.52 318 THR A C 1
ATOM 2517 O O . THR A 1 318 ? 31.594 16.485 -31.385 1.00 27.52 318 THR A O 1
ATOM 2520 N N . ASN A 1 319 ? 31.730 18.701 -31.078 1.00 30.27 319 ASN A N 1
ATOM 2521 C CA . ASN A 1 319 ? 30.349 18.969 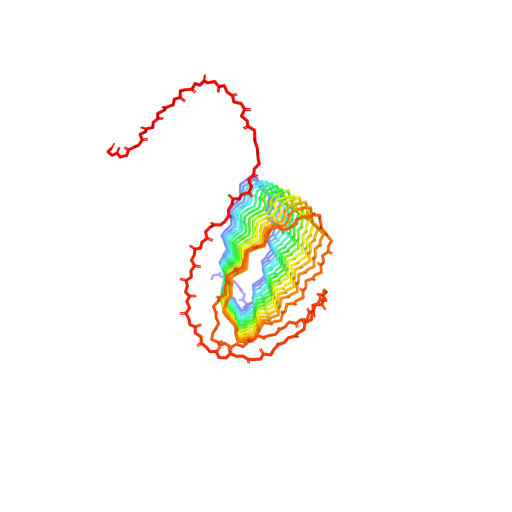-31.471 1.00 30.27 319 ASN A CA 1
ATOM 2522 C C . ASN A 1 319 ? 30.289 19.105 -32.995 1.00 30.27 319 ASN A C 1
ATOM 2524 O O . ASN A 1 319 ? 31.013 19.921 -33.553 1.00 30.27 319 ASN A O 1
ATOM 2528 N N . PHE A 1 320 ? 29.366 18.397 -33.645 1.00 26.67 320 PHE A N 1
ATOM 2529 C CA . PHE A 1 320 ? 28.959 18.694 -35.018 1.00 26.67 320 PHE A CA 1
ATOM 2530 C C . PHE A 1 320 ? 27.501 19.147 -35.042 1.00 26.67 320 PHE A C 1
ATOM 2532 O O . PHE A 1 320 ? 26.628 18.496 -34.459 1.00 26.67 320 PHE A O 1
ATOM 2539 N N . LYS A 1 321 ? 27.241 20.281 -35.702 1.00 26.23 321 LYS A N 1
ATOM 2540 C CA . LYS A 1 321 ? 25.891 20.805 -35.925 1.00 26.23 321 LYS A CA 1
ATOM 2541 C C . LYS A 1 321 ? 25.862 21.724 -37.154 1.00 26.23 321 LYS A C 1
ATOM 2543 O O . LYS A 1 321 ? 26.230 22.889 -37.072 1.00 26.23 321 LYS A O 1
ATOM 2548 N N . THR A 1 322 ? 25.371 21.181 -38.257 1.00 28.27 322 THR A N 1
ATOM 2549 C CA . THR A 1 322 ? 25.258 21.782 -39.596 1.00 28.27 322 THR A CA 1
ATOM 2550 C C . THR A 1 322 ? 23.916 21.340 -40.203 1.00 28.27 322 THR A C 1
ATOM 2552 O O . THR A 1 322 ? 23.485 20.223 -39.917 1.00 28.27 322 THR A O 1
ATOM 2555 N N . THR A 1 323 ? 23.156 22.115 -40.988 1.00 31.92 323 THR A N 1
ATOM 2556 C CA . THR A 1 323 ? 23.051 23.588 -41.175 1.00 31.92 323 THR A CA 1
ATOM 2557 C C . THR A 1 323 ? 21.576 23.868 -41.590 1.00 31.92 323 THR A C 1
ATOM 2559 O O . THR A 1 323 ? 20.710 23.077 -41.219 1.00 31.92 323 THR A O 1
ATOM 2562 N N . ILE A 1 324 ? 21.307 24.900 -42.409 1.00 29.27 324 ILE A N 1
ATOM 2563 C CA . ILE A 1 324 ? 20.037 25.249 -43.088 1.00 29.27 324 ILE A CA 1
ATOM 2564 C C . ILE A 1 324 ? 18.978 25.895 -42.155 1.00 29.27 324 ILE A C 1
ATOM 2566 O O . ILE A 1 324 ? 18.602 25.310 -41.141 1.00 29.27 324 ILE A O 1
ATOM 2570 N N . GLY A 1 325 ? 18.470 27.105 -42.436 1.00 27.64 325 GLY A N 1
ATOM 2571 C CA . GLY A 1 325 ? 18.798 28.008 -43.553 1.00 27.64 325 GLY A CA 1
ATOM 2572 C C . GLY A 1 325 ? 18.255 29.440 -43.390 1.00 27.64 325 GLY A C 1
ATOM 2573 O O . GLY A 1 325 ? 17.564 29.733 -42.418 1.00 27.64 325 GLY A O 1
ATOM 2574 N N . ASP A 1 326 ? 18.598 30.261 -44.385 1.00 29.33 326 ASP A N 1
ATOM 2575 C CA . ASP A 1 326 ? 18.019 31.552 -44.799 1.00 29.33 326 ASP A CA 1
ATOM 2576 C C . ASP A 1 326 ? 18.258 32.841 -43.962 1.00 29.33 326 ASP A C 1
ATOM 2578 O O . ASP A 1 326 ? 18.463 32.843 -42.748 1.00 29.33 326 ASP A O 1
ATOM 2582 N N . LYS A 1 327 ? 18.317 33.954 -44.711 1.00 31.48 327 LYS A N 1
ATOM 2583 C CA . LYS A 1 327 ? 18.692 35.366 -44.420 1.00 31.48 327 LYS A CA 1
ATOM 2584 C C . LYS A 1 327 ? 18.015 36.240 -45.525 1.00 31.48 327 LYS A C 1
ATOM 2586 O O . LYS A 1 327 ? 17.528 35.617 -46.470 1.00 31.48 327 LYS A O 1
ATOM 2591 N N . PRO A 1 328 ? 18.023 37.602 -45.536 1.00 43.16 328 PRO A N 1
ATOM 2592 C CA . PRO A 1 328 ? 18.709 38.584 -44.674 1.00 43.16 328 PRO A CA 1
ATOM 2593 C C . PRO A 1 328 ? 17.774 39.734 -44.161 1.00 43.16 328 PRO A C 1
ATOM 2595 O O . PRO A 1 328 ? 16.577 39.520 -44.007 1.00 43.16 328 PRO A O 1
ATOM 2598 N N . THR A 1 329 ? 18.330 40.949 -43.966 1.00 30.55 329 THR A N 1
ATOM 2599 C CA . THR A 1 329 ? 17.758 42.265 -43.539 1.00 30.55 329 THR A CA 1
ATOM 2600 C C . THR A 1 329 ? 17.832 42.597 -42.030 1.00 30.55 329 THR A C 1
ATOM 2602 O O . THR A 1 329 ? 18.076 41.712 -41.210 1.00 30.55 329 THR A O 1
ATOM 2605 N N . GLU A 1 330 ? 17.850 43.893 -41.675 1.00 29.94 330 GLU A N 1
ATOM 2606 C CA . GLU A 1 330 ? 18.817 44.416 -40.680 1.00 29.94 330 GLU A CA 1
ATOM 2607 C C . GLU A 1 330 ? 18.249 45.045 -39.382 1.00 29.94 330 GLU A C 1
ATOM 2609 O O . GLU A 1 330 ? 17.353 45.887 -39.423 1.00 29.94 330 GLU A O 1
ATOM 2614 N N . GLY A 1 331 ? 18.850 44.688 -38.222 1.00 26.73 331 GLY A N 1
ATOM 2615 C CA . GLY A 1 331 ? 18.682 45.411 -36.944 1.00 26.73 331 GLY A CA 1
ATOM 2616 C C . GLY A 1 331 ? 19.145 44.732 -35.623 1.00 26.73 331 GLY A C 1
ATOM 2617 O O . GLY A 1 331 ? 18.504 43.796 -35.159 1.00 26.73 331 GLY A O 1
ATOM 2618 N N . ILE A 1 332 ? 20.149 45.337 -34.952 1.00 26.52 332 ILE A N 1
ATOM 2619 C CA . ILE A 1 332 ? 20.223 45.625 -33.481 1.00 26.52 332 ILE A CA 1
ATOM 2620 C C . ILE A 1 332 ? 20.434 44.455 -32.452 1.00 26.52 332 ILE A C 1
ATOM 2622 O O . ILE A 1 332 ? 20.041 43.315 -32.668 1.00 26.52 332 ILE A O 1
ATOM 2626 N N . HIS A 1 333 ? 21.042 44.742 -31.270 1.00 27.62 333 HIS A N 1
ATOM 2627 C CA . HIS A 1 333 ? 21.153 43.821 -30.095 1.00 27.62 333 HIS A CA 1
ATOM 2628 C C . HIS A 1 333 ? 22.339 44.113 -29.114 1.00 27.62 333 HIS A C 1
ATOM 2630 O O . HIS A 1 333 ? 23.357 44.636 -29.559 1.00 27.62 333 HIS A O 1
ATOM 2636 N N . LYS A 1 334 ? 22.240 43.774 -27.802 1.00 30.72 334 LYS A N 1
ATOM 2637 C CA . LYS A 1 334 ? 23.268 43.882 -26.716 1.00 30.72 334 LYS A CA 1
ATOM 2638 C C . LYS A 1 334 ? 22.975 42.907 -25.538 1.00 30.72 334 LYS A C 1
ATOM 2640 O O . LYS A 1 334 ? 21.888 42.338 -25.490 1.00 30.72 334 LYS A O 1
ATOM 2645 N N . VAL A 1 335 ? 23.912 42.704 -24.586 1.00 37.59 335 VAL A N 1
ATOM 2646 C CA . VAL A 1 335 ? 23.785 41.785 -23.409 1.00 37.59 335 VAL A CA 1
ATOM 2647 C C . VAL A 1 335 ? 24.538 42.252 -22.131 1.00 37.59 335 VAL A C 1
ATOM 2649 O O . VAL A 1 335 ? 25.454 43.061 -22.228 1.00 37.59 335 VAL A O 1
ATOM 2652 N N . TYR A 1 336 ? 24.181 41.701 -20.954 1.00 37.38 336 TYR A N 1
ATOM 2653 C CA . TYR A 1 336 ? 24.828 41.830 -19.615 1.00 37.38 336 TYR A CA 1
ATOM 2654 C C . TYR A 1 336 ? 24.529 40.547 -18.787 1.00 37.38 336 TYR A C 1
ATOM 2656 O O . TYR A 1 336 ? 23.415 40.026 -18.924 1.00 37.38 336 TYR A O 1
ATOM 2664 N N . PRO A 1 337 ? 25.495 39.941 -18.044 1.00 45.97 337 PRO A N 1
ATOM 2665 C CA . PRO A 1 337 ? 25.483 40.016 -16.564 1.00 45.97 337 PRO A CA 1
ATOM 2666 C C . PRO A 1 337 ? 26.894 40.156 -15.884 1.00 45.97 337 PRO A C 1
ATOM 2668 O O . PRO A 1 337 ? 27.631 41.057 -16.281 1.00 45.97 337 PRO A O 1
ATOM 2671 N N . PRO A 1 338 ? 27.301 39.338 -14.873 1.00 66.56 338 PRO A N 1
ATOM 2672 C CA . PRO A 1 338 ? 28.258 39.724 -13.800 1.00 66.56 338 PRO A CA 1
ATOM 2673 C C . PRO A 1 338 ? 27.693 40.725 -12.760 1.00 66.56 338 PRO A C 1
ATOM 2675 O O . PRO A 1 338 ? 26.777 41.445 -13.138 1.00 66.56 338 PRO A O 1
ATOM 2678 N N . ARG A 1 339 ? 28.275 40.822 -11.530 1.00 41.78 339 ARG A N 1
ATOM 2679 C CA . ARG A 1 339 ? 28.023 41.899 -10.541 1.00 41.78 339 ARG A CA 1
ATOM 2680 C C . ARG A 1 339 ? 26.556 42.023 -10.096 1.00 41.78 339 ARG A C 1
ATOM 2682 O O . ARG A 1 339 ? 25.757 42.613 -10.851 1.00 41.78 339 ARG A O 1
#

Secondary structure (DSSP, 8-state):
----SSEEEEEEEEEEEEEEEEEEEEEEEEEEEEEEEEEEEEEEEEEEEEEEEEEEEEEESS-EEEEEEEEEEEEEEEEEEEEEEEEEEEEEEEEEEEEEEEEEEEEEEEEEEEEEEEEEEEEEEEEEEEEEEEEEEEEEEEEEEEEEEEEEEEEEEEEEEEEEEEEEEESS-EEEEEEEEEEEEEEEEEEESS-EEEEEEEEEEEEEEEEEEEEEEEEEEEEEEEEEEEEEEEEEEEEEEEEEEE-SEEEEEEEEEEEEEEEEEEEE-SEEEEEEEEE-S---EEEEE--SS----------------------------------------------

pLDDT: mean 74.46, std 22.54, range [18.97, 97.81]

Foldseek 3Di:
DDCPQPEAEDADEDEDQAEEDAEEDEGQEYAYHYEYEYAHYEYHEEYEHQYYEAEYEYEYAAYEYEYEYEYAEYEAEYEYEYAEYEEEYEYEYQEEEYEYEYEYAEYEYEEEYEYAYYEYEYEYEYAEYEYEYEYEYAEYEYEYEYEYAEYEYEYEYEYAYYEYEYEYEYAEYEYEYEYEYAEYEYEYEYEYAHYAYEAEYEYAEYEYEYEYEYAEYHYEYEYEYQEYEYEAEYEYAYYEYEYEYEYAEYEYEYEYDYAEYEYEYEYEYVYYHYHYHDDYDDYDYDYDDDYPDDDDDDDDDDDDDDDDDDDDDDDDDDDDDDDDDDDDDDDDDDDDDDD

Organism: NCBI:txid2493646